Protein AF-A0AAD6M9W0-F1 (afdb_monomer_lite)

Secondary structure (DSSP, 8-state):
-PPP-HHHHHHHHHIIIIIS-PSSPPPHHHHHHHHHHHSTT-TTEE--SS-SS-EEEEETTEEEEEPSHHHHHTT-----HHHHHHHHT-SSHHHHHHSPPPP---SS------HHHHHHHHHHHHHHHHTS------HHHHHHHHGGG-GGGG-SS--HHHHHHHHHHHTT-----------HHHHHHHHHHHHHHHHHHHHHHHHHHHHHHHHHHHHHHHHHHHHHHHHHHHHHHHHHHHHHHHHHHHHHHHHHHHHHHHHHHHH--S---------TTHHHHHHHHHHHHS-GGGTTTSS--SS----PPPPPP--

Sequence (319 aa):
MKPGGIIAHHDEAWHVCYRKHMFPRLTHETFAEKLYQTFKDHKRFSKPKLARIDFTICHYAGDVTYQTEPFLDKNKDYVVAEHQALLSESKCSFVSGLFPPLPEESAKSSKFSSIGSRYKGVMEAIRISCAGYPTRKTFDDFARCFAILAPDVLHGSCDEVSACKRLLEKANLEGYQEVPVIDNELVNKLTAENEMLKAMVSSMEKKIVETEKKYEETNKLSEVRLKQALDAESKIIELKTTMQRLEEKLSDLEAEDQVLQHQALFSSSSRKMSEHLEITSLESVDALIRCVEQNPGFSQRKTSWSLYHLQMPFPLEIV

Organism: NCBI:txid444605

Structure (mmCIF, N/CA/C/O backbone):
data_AF-A0AAD6M9W0-F1
#
_entry.id   AF-A0AAD6M9W0-F1
#
loop_
_atom_site.group_PDB
_atom_site.id
_atom_site.type_symbol
_atom_site.label_atom_id
_atom_site.label_alt_id
_atom_site.label_comp_id
_atom_site.label_asym_id
_atom_site.label_entity_id
_atom_site.label_seq_id
_atom_site.pdbx_PDB_ins_code
_atom_site.Cartn_x
_atom_site.Cartn_y
_atom_site.Cartn_z
_atom_site.occupancy
_atom_site.B_iso_or_equiv
_atom_site.auth_seq_id
_atom_site.auth_comp_id
_atom_site.auth_asym_id
_atom_site.auth_atom_id
_atom_site.pdbx_PDB_model_num
ATOM 1 N N . MET A 1 1 ? 28.530 18.994 -6.007 1.00 40.97 1 MET A N 1
ATOM 2 C CA . MET A 1 1 ? 27.727 19.231 -7.229 1.00 40.97 1 MET A CA 1
ATOM 3 C C . MET A 1 1 ? 28.235 18.296 -8.316 1.00 40.97 1 MET A C 1
ATOM 5 O O . MET A 1 1 ? 29.445 18.191 -8.458 1.00 40.97 1 MET A O 1
ATOM 9 N N . LYS A 1 2 ? 27.362 17.560 -9.017 1.00 48.09 2 LYS A N 1
ATOM 10 C CA . LYS A 1 2 ? 27.806 16.719 -10.144 1.00 48.09 2 LYS A CA 1
ATOM 11 C C . LYS A 1 2 ? 28.240 17.637 -11.299 1.00 48.09 2 LYS A C 1
ATOM 13 O O . LYS A 1 2 ? 27.510 18.595 -11.558 1.00 48.09 2 LYS A O 1
ATOM 18 N N . PRO A 1 3 ? 29.378 17.386 -11.967 1.00 64.75 3 PRO A N 1
ATOM 19 C CA . PRO A 1 3 ? 29.755 18.153 -13.151 1.00 64.75 3 PRO A CA 1
ATOM 20 C C . PRO A 1 3 ? 28.669 18.007 -14.228 1.00 64.75 3 PRO A C 1
ATOM 22 O O . PRO A 1 3 ? 28.058 16.943 -14.364 1.00 64.75 3 PRO A O 1
ATOM 25 N N . GLY A 1 4 ? 28.380 19.099 -14.939 1.00 72.62 4 GLY A N 1
ATOM 26 C CA . GLY A 1 4 ? 27.378 19.118 -16.004 1.00 72.62 4 GLY A CA 1
ATOM 27 C C . GLY A 1 4 ? 27.716 18.111 -17.106 1.00 72.62 4 GLY A C 1
ATOM 28 O O . GLY A 1 4 ? 28.875 17.923 -17.454 1.00 72.62 4 GLY A O 1
ATOM 29 N N . GLY A 1 5 ? 26.705 17.423 -17.641 1.00 83.81 5 GLY A N 1
ATOM 30 C CA . GLY A 1 5 ? 26.876 16.539 -18.799 1.00 83.81 5 GLY A CA 1
ATOM 31 C C . GLY A 1 5 ? 26.859 17.310 -20.124 1.00 83.81 5 GLY A C 1
ATOM 32 O O . GLY A 1 5 ? 26.565 18.502 -20.148 1.00 83.81 5 GLY A O 1
ATOM 33 N N . ILE A 1 6 ? 27.086 16.612 -21.240 1.00 84.31 6 ILE A N 1
ATOM 34 C CA . ILE A 1 6 ? 27.083 17.196 -22.599 1.00 84.31 6 ILE A CA 1
ATOM 35 C C . ILE A 1 6 ? 25.795 17.996 -22.875 1.00 84.31 6 ILE A C 1
ATOM 37 O O . ILE A 1 6 ? 25.868 19.116 -23.366 1.00 84.31 6 ILE A O 1
ATOM 41 N N . ILE A 1 7 ? 24.627 17.477 -22.471 1.00 81.00 7 ILE A N 1
ATOM 42 C CA . ILE A 1 7 ? 23.333 18.173 -22.621 1.00 81.00 7 ILE A CA 1
ATOM 43 C C . ILE A 1 7 ? 23.266 19.466 -21.795 1.00 81.00 7 ILE A C 1
ATOM 45 O O . ILE A 1 7 ? 22.742 20.462 -22.269 1.00 81.00 7 ILE A O 1
ATOM 49 N N . ALA A 1 8 ? 23.845 19.495 -20.592 1.00 79.94 8 ALA A N 1
ATOM 50 C CA . ALA A 1 8 ? 23.846 20.706 -19.770 1.00 79.94 8 ALA A CA 1
ATOM 51 C C . ALA A 1 8 ? 24.728 21.803 -20.386 1.00 79.94 8 ALA A C 1
ATOM 53 O O . ALA A 1 8 ? 24.341 22.967 -20.408 1.00 79.94 8 ALA A O 1
ATOM 54 N N . HIS A 1 9 ? 25.888 21.427 -20.933 1.00 75.88 9 HIS A N 1
ATOM 55 C CA . HIS A 1 9 ? 26.745 22.361 -21.663 1.00 75.88 9 HIS A CA 1
ATOM 56 C C . HIS A 1 9 ? 26.110 22.840 -22.962 1.00 75.88 9 HIS A C 1
ATOM 58 O O . HIS A 1 9 ? 26.314 23.990 -23.342 1.00 75.88 9 HIS A O 1
ATOM 64 N N . HIS A 1 10 ? 25.338 21.979 -23.620 1.00 76.81 10 HIS A N 1
ATOM 65 C CA . HIS A 1 10 ? 24.562 22.329 -24.797 1.00 76.81 10 HIS A CA 1
ATOM 66 C C . HIS A 1 10 ? 23.443 23.332 -24.478 1.00 76.81 10 HIS A C 1
ATOM 68 O O . HIS A 1 10 ? 23.322 24.351 -25.150 1.00 76.81 10 HIS A O 1
ATOM 74 N N . ASP A 1 11 ? 22.674 23.098 -23.414 1.00 72.69 11 ASP A N 1
ATOM 75 C CA . ASP A 1 11 ? 21.600 23.999 -22.982 1.00 72.69 11 ASP A CA 1
ATOM 76 C C . ASP A 1 11 ? 22.153 25.357 -22.505 1.00 72.69 11 ASP A C 1
ATOM 78 O O . ASP A 1 11 ? 21.590 26.408 -22.813 1.00 72.69 11 ASP A O 1
ATOM 82 N N . GLU A 1 12 ? 23.291 25.357 -21.801 1.00 72.38 12 GLU A N 1
ATOM 83 C CA . GLU A 1 12 ? 24.007 26.574 -21.392 1.00 72.38 12 GLU A CA 1
ATOM 84 C C . GLU A 1 12 ? 24.494 27.377 -22.610 1.00 72.38 12 GLU A C 1
ATOM 86 O O . GLU A 1 12 ? 24.242 28.581 -22.708 1.00 72.38 12 GLU A O 1
ATOM 91 N N . ALA A 1 13 ? 25.152 26.699 -23.554 1.00 71.31 13 ALA A N 1
ATOM 92 C CA . ALA A 1 13 ? 25.605 27.255 -24.825 1.00 71.31 13 ALA A CA 1
ATOM 93 C C . ALA A 1 13 ? 24.458 27.899 -25.615 1.00 71.31 13 ALA A C 1
ATOM 95 O O . ALA A 1 13 ? 24.556 29.051 -26.051 1.00 71.31 13 ALA A O 1
ATOM 96 N N . TRP A 1 14 ? 23.350 27.168 -25.741 1.00 70.50 14 TRP A N 1
ATOM 97 C CA . TRP A 1 14 ? 22.140 27.611 -26.418 1.00 70.50 14 TRP A CA 1
ATOM 98 C C . TRP A 1 14 ? 21.545 28.862 -25.763 1.00 70.50 14 TRP A C 1
ATOM 100 O O . TRP A 1 14 ? 21.262 29.861 -26.429 1.00 70.50 14 TRP A O 1
ATOM 110 N N . HIS A 1 15 ? 21.407 28.846 -24.437 1.00 68.12 15 HIS A N 1
ATOM 111 C CA . HIS A 1 15 ? 20.822 29.943 -23.671 1.00 68.12 15 HIS A CA 1
ATOM 112 C C . HIS A 1 15 ? 21.634 31.245 -23.772 1.00 68.12 15 HIS A C 1
ATOM 114 O O . HIS A 1 15 ? 21.054 32.327 -23.916 1.00 68.12 15 HIS A O 1
ATOM 120 N N . VAL A 1 16 ? 22.967 31.156 -23.712 1.00 65.88 16 VAL A N 1
ATOM 121 C CA . VAL A 1 16 ? 23.858 32.323 -23.840 1.00 65.88 16 VAL A CA 1
ATOM 122 C C . VAL A 1 16 ? 23.757 32.943 -25.237 1.00 65.88 16 VAL A C 1
ATOM 124 O O . VAL A 1 16 ? 23.658 34.165 -25.350 1.00 65.88 16 VAL A O 1
ATOM 127 N N . CYS A 1 17 ? 23.713 32.117 -26.283 1.00 63.28 17 CYS A N 1
ATOM 128 C CA . CYS A 1 17 ? 23.821 32.594 -27.664 1.00 63.28 17 CYS A CA 1
ATOM 129 C C . CYS A 1 17 ? 22.491 33.033 -28.272 1.00 63.28 17 CYS A C 1
ATOM 131 O O . CYS A 1 17 ? 22.441 34.064 -28.937 1.00 63.28 17 CYS A O 1
ATOM 133 N N . TYR A 1 18 ? 21.417 32.278 -28.035 1.00 62.25 18 TYR A N 1
ATOM 134 C CA . TYR A 1 18 ? 20.136 32.494 -28.713 1.00 62.25 18 TYR A CA 1
ATOM 135 C C . TYR A 1 18 ? 19.123 33.257 -27.860 1.00 62.25 18 TYR A C 1
ATOM 137 O O . TYR A 1 18 ? 18.400 34.098 -28.382 1.00 62.25 18 TYR A O 1
ATOM 145 N N . ARG A 1 19 ? 19.073 33.022 -26.539 1.00 60.78 19 ARG A N 1
ATOM 146 C CA . ARG A 1 19 ? 18.106 33.713 -25.664 1.00 60.78 19 ARG A CA 1
ATOM 147 C C . ARG A 1 19 ? 18.628 35.060 -25.177 1.00 60.78 19 ARG A C 1
ATOM 149 O O . ARG A 1 19 ? 17.919 36.060 -25.250 1.00 60.78 19 ARG A O 1
ATOM 156 N N . LYS A 1 20 ? 19.863 35.098 -24.670 1.00 59.12 20 LYS A N 1
ATOM 157 C CA . LYS A 1 20 ? 20.450 36.327 -24.112 1.00 59.12 20 LYS A CA 1
ATOM 158 C C . LYS A 1 20 ? 21.042 37.278 -25.155 1.00 59.12 20 LYS A C 1
ATOM 160 O O . LYS A 1 20 ? 21.442 38.370 -24.768 1.00 59.12 20 LYS A O 1
ATOM 165 N N . HIS A 1 21 ? 21.093 36.888 -26.436 1.00 58.06 21 HIS A N 1
ATOM 166 C CA . HIS A 1 21 ? 21.700 37.675 -27.521 1.00 58.06 21 HIS A CA 1
ATOM 167 C C . HIS A 1 21 ? 23.110 38.206 -27.165 1.00 58.06 21 HIS A C 1
ATOM 169 O O . HIS A 1 21 ? 23.524 39.266 -27.635 1.00 58.06 21 HIS A O 1
ATOM 175 N N . MET A 1 22 ? 23.852 37.492 -26.307 1.00 53.47 22 MET A N 1
ATOM 176 C CA . MET A 1 22 ? 25.174 37.916 -25.846 1.00 53.47 22 MET A CA 1
ATOM 177 C C . MET A 1 22 ? 26.234 37.519 -26.877 1.00 53.47 22 MET A C 1
ATOM 179 O O . MET A 1 22 ? 26.337 36.354 -27.253 1.00 53.47 22 MET A O 1
ATOM 183 N N . PHE A 1 23 ? 27.037 38.490 -27.316 1.00 44.16 23 PHE A N 1
ATOM 184 C CA . PHE A 1 23 ? 28.263 38.250 -28.080 1.00 44.16 23 PHE A CA 1
ATOM 185 C C . PHE A 1 23 ? 29.416 37.891 -27.126 1.00 44.16 23 PHE A C 1
ATOM 187 O O . PHE A 1 23 ? 29.504 38.490 -26.052 1.00 44.16 23 PHE A O 1
ATOM 194 N N . PRO A 1 24 ? 30.324 36.970 -27.501 1.00 54.12 24 PRO A N 1
ATOM 195 C CA . PRO A 1 24 ? 30.490 36.354 -28.823 1.00 54.12 24 PRO A CA 1
ATOM 196 C C . PRO A 1 24 ? 29.552 35.160 -29.076 1.00 54.12 24 PRO A C 1
ATOM 198 O O . PRO A 1 24 ? 29.254 34.390 -28.168 1.00 54.12 24 PRO A O 1
ATOM 201 N N . ARG A 1 25 ? 29.097 34.996 -30.330 1.00 60.50 25 ARG A N 1
ATOM 202 C CA . ARG A 1 25 ? 28.281 33.844 -30.753 1.00 60.50 25 ARG A CA 1
ATOM 203 C C . ARG A 1 25 ? 29.090 32.558 -30.561 1.00 60.50 25 ARG A C 1
ATOM 205 O O . ARG A 1 25 ? 30.137 32.414 -31.186 1.00 60.50 25 ARG A O 1
ATOM 212 N N . LEU A 1 26 ? 28.613 31.630 -29.733 1.00 65.31 26 LEU A N 1
ATOM 213 C CA . LEU A 1 26 ? 29.175 30.282 -29.689 1.00 65.31 26 LEU A CA 1
ATOM 214 C C . LEU A 1 26 ? 28.851 29.588 -31.012 1.00 65.31 26 LEU A C 1
ATOM 216 O O . LEU A 1 26 ? 27.689 29.445 -31.393 1.00 65.31 26 LEU A O 1
ATOM 220 N N . THR A 1 27 ? 29.896 29.185 -31.713 1.00 75.94 27 THR A N 1
ATOM 221 C CA . THR A 1 27 ? 29.818 28.403 -32.943 1.00 75.94 27 THR A CA 1
ATOM 222 C C . THR A 1 27 ? 29.930 26.907 -32.634 1.00 75.94 27 THR A C 1
ATOM 224 O O . THR A 1 27 ? 30.326 26.515 -31.532 1.00 75.94 27 THR A O 1
ATOM 227 N N . HIS A 1 28 ? 29.600 26.049 -33.597 1.00 80.12 28 HIS A N 1
ATOM 228 C CA . HIS A 1 28 ? 29.724 24.600 -33.427 1.00 80.12 28 HIS A CA 1
ATOM 229 C C . HIS A 1 28 ? 31.178 24.177 -33.148 1.00 80.12 28 HIS A C 1
ATOM 231 O O . HIS A 1 28 ? 31.404 23.248 -32.373 1.00 80.12 28 HIS A O 1
ATOM 237 N N . GLU A 1 29 ? 32.163 24.907 -33.675 1.00 82.62 29 GLU A N 1
ATOM 238 C CA . GLU A 1 29 ? 33.589 24.700 -33.404 1.00 82.62 29 GLU A CA 1
ATOM 239 C C . GLU A 1 29 ? 33.940 24.994 -31.944 1.00 82.62 29 GLU A C 1
ATOM 241 O O . GLU A 1 29 ? 34.490 24.140 -31.250 1.00 82.62 29 GLU A O 1
ATOM 246 N N . THR A 1 30 ? 33.563 26.174 -31.444 1.00 83.69 30 THR A N 1
ATOM 247 C CA . THR A 1 30 ? 33.843 26.562 -30.048 1.00 83.69 30 THR A CA 1
ATOM 248 C C . THR A 1 30 ? 33.108 25.674 -29.039 1.00 83.69 30 THR A C 1
ATOM 250 O O . THR A 1 30 ? 33.628 25.388 -27.957 1.00 83.69 30 THR A O 1
ATOM 253 N N . PHE A 1 31 ? 31.920 25.172 -29.393 1.00 84.56 31 PHE A N 1
ATOM 254 C CA . PHE A 1 31 ? 31.207 24.182 -28.589 1.00 84.56 31 PHE A CA 1
ATOM 255 C C . PHE A 1 31 ? 31.941 22.832 -28.555 1.00 84.56 31 PHE A C 1
ATOM 257 O O . PHE A 1 31 ? 32.151 22.283 -27.472 1.00 84.56 31 PHE A O 1
ATOM 264 N N . ALA A 1 32 ? 32.387 22.323 -29.707 1.00 87.94 32 ALA A N 1
ATOM 265 C CA . ALA A 1 32 ? 33.161 21.085 -29.788 1.00 87.94 32 ALA A CA 1
ATOM 266 C C . ALA A 1 32 ? 34.466 21.172 -28.981 1.00 87.94 32 ALA A C 1
ATOM 268 O O . ALA A 1 32 ? 34.786 20.268 -28.208 1.00 87.94 32 ALA A O 1
ATOM 269 N N . GLU A 1 33 ? 35.180 22.295 -29.079 1.00 87.31 33 GLU A N 1
ATOM 270 C CA . GLU A 1 33 ? 36.385 22.560 -28.289 1.00 87.31 33 GLU A CA 1
ATOM 271 C C . GLU A 1 33 ? 36.107 22.547 -26.783 1.00 87.31 33 GLU A C 1
ATOM 273 O O . GLU A 1 33 ? 36.848 21.907 -26.029 1.00 87.31 33 GLU A O 1
ATOM 278 N N . LYS A 1 34 ? 35.007 23.171 -26.339 1.00 86.50 34 LYS A N 1
ATOM 279 C CA . LYS A 1 34 ? 34.579 23.134 -24.933 1.00 86.50 34 LYS A CA 1
ATOM 280 C C . LYS A 1 34 ? 34.297 21.702 -24.475 1.00 86.50 34 LYS A C 1
ATOM 282 O O . LYS A 1 34 ? 34.701 21.334 -23.370 1.00 86.50 34 LYS A O 1
ATOM 287 N N . LEU A 1 35 ? 33.661 20.871 -25.306 1.00 88.75 35 LEU A N 1
ATOM 288 C CA . LEU A 1 35 ? 33.443 19.455 -24.989 1.00 88.75 35 LEU A CA 1
ATOM 289 C C . LEU A 1 35 ? 34.764 18.686 -24.878 1.00 88.75 35 LEU A C 1
ATOM 291 O O . LEU A 1 35 ? 34.949 17.944 -23.914 1.00 88.75 35 LEU A O 1
ATOM 295 N N . TYR A 1 36 ? 35.703 18.899 -25.805 1.00 90.81 36 TYR A N 1
ATOM 296 C CA . TYR A 1 36 ? 37.018 18.254 -25.760 1.00 90.81 36 TYR A CA 1
ATOM 297 C C . TYR A 1 36 ? 37.815 18.626 -24.511 1.00 90.81 36 TYR A C 1
ATOM 299 O O . TYR A 1 36 ? 38.491 17.767 -23.954 1.00 90.81 36 TYR A O 1
ATOM 307 N N . GLN A 1 37 ? 37.733 19.879 -24.059 1.00 88.75 37 GLN A N 1
ATOM 308 C CA . GLN A 1 37 ? 38.387 20.319 -22.825 1.00 88.75 37 GLN A CA 1
ATOM 309 C C . GLN A 1 37 ? 37.705 19.737 -21.583 1.00 88.75 37 GLN A C 1
ATOM 311 O O . GLN A 1 37 ? 38.380 19.267 -20.671 1.00 88.75 37 GLN A O 1
ATOM 316 N N . THR A 1 38 ? 36.372 19.733 -21.562 1.00 87.94 38 THR A N 1
ATOM 317 C CA . THR A 1 38 ? 35.588 19.327 -20.386 1.00 87.94 38 THR A CA 1
ATOM 318 C C . THR A 1 38 ? 35.613 17.815 -20.161 1.00 87.94 38 THR A C 1
ATOM 320 O O . THR A 1 38 ? 35.673 17.358 -19.022 1.00 87.94 38 THR A O 1
ATOM 323 N N . PHE A 1 39 ? 35.574 17.026 -21.238 1.00 90.06 39 PHE A N 1
ATOM 324 C CA . PHE A 1 39 ? 35.441 15.567 -21.180 1.00 90.06 39 PHE A CA 1
ATOM 325 C C . PHE A 1 39 ? 36.701 14.818 -21.627 1.00 90.06 39 PHE A C 1
ATOM 327 O O . PHE A 1 39 ? 36.625 13.621 -21.900 1.00 90.06 39 PHE A O 1
ATOM 334 N N . LYS A 1 40 ? 37.860 15.490 -21.667 1.00 88.31 40 LYS A N 1
ATOM 335 C CA . LYS A 1 40 ? 39.142 14.920 -22.119 1.00 88.31 40 LYS A CA 1
ATOM 336 C C . LYS A 1 40 ? 39.480 13.578 -21.462 1.00 88.31 40 LYS A C 1
ATOM 338 O O . LYS A 1 40 ? 39.913 12.657 -22.147 1.00 88.31 40 LYS A O 1
ATOM 343 N N . ASP A 1 41 ? 39.252 13.478 -20.154 1.00 88.69 41 ASP A N 1
ATOM 344 C CA . ASP A 1 41 ? 39.610 12.305 -19.349 1.00 88.69 41 ASP A CA 1
ATOM 345 C C . ASP A 1 41 ? 38.413 11.362 -19.110 1.00 88.69 41 ASP A C 1
ATOM 347 O O . ASP A 1 41 ? 38.497 10.388 -18.355 1.00 88.69 41 ASP A O 1
ATOM 351 N N . HIS A 1 42 ? 37.259 11.637 -19.729 1.00 90.88 42 HIS A N 1
ATOM 352 C CA . HIS A 1 42 ? 36.053 10.849 -19.512 1.00 90.88 42 HIS A CA 1
ATOM 353 C C . HIS A 1 42 ? 36.077 9.570 -20.355 1.00 90.88 42 HIS A C 1
ATOM 355 O O . HIS A 1 42 ? 36.027 9.613 -21.579 1.00 90.88 42 HIS A O 1
ATOM 361 N N . LYS A 1 43 ? 36.028 8.407 -19.691 1.00 90.94 43 LYS A N 1
ATOM 362 C CA . LYS A 1 43 ? 36.130 7.065 -20.310 1.00 90.94 43 LYS A CA 1
ATOM 363 C C . LYS A 1 43 ? 35.161 6.781 -21.467 1.00 90.94 43 LYS A C 1
ATOM 365 O O . LYS A 1 43 ? 35.372 5.826 -22.201 1.00 90.94 43 LYS A O 1
ATOM 370 N N . ARG A 1 44 ? 34.066 7.540 -21.582 1.00 91.75 44 ARG A N 1
ATOM 371 C CA . ARG A 1 44 ? 33.035 7.368 -22.623 1.00 91.75 44 ARG A CA 1
ATOM 372 C C . ARG A 1 44 ? 32.987 8.504 -23.643 1.00 91.75 44 ARG A C 1
ATOM 374 O O . ARG A 1 44 ? 31.984 8.628 -24.333 1.00 91.75 44 ARG A O 1
ATOM 381 N N . PHE A 1 45 ? 33.991 9.371 -23.676 1.00 93.81 45 PHE A N 1
ATOM 382 C CA . PHE A 1 45 ? 34.049 10.495 -24.600 1.00 93.81 45 PHE A CA 1
ATOM 383 C C . PHE A 1 45 ? 35.378 10.470 -25.351 1.00 93.81 45 PHE A C 1
ATOM 385 O O . PHE A 1 45 ? 36.429 10.267 -24.747 1.00 93.81 45 PHE A O 1
ATOM 392 N N . SER A 1 46 ? 35.341 10.680 -26.663 1.00 91.88 46 SER A N 1
ATOM 393 C CA . SER A 1 46 ? 36.553 10.769 -27.472 1.00 91.88 46 SER A CA 1
ATOM 394 C C . SER A 1 46 ? 36.415 11.774 -28.614 1.00 91.88 46 SER A C 1
ATOM 396 O O . SER A 1 46 ? 35.321 12.071 -29.103 1.00 91.88 46 SER A O 1
ATOM 398 N N . LYS A 1 47 ? 37.561 12.328 -29.024 1.00 91.19 47 LYS A N 1
ATOM 399 C CA . LYS A 1 47 ? 37.669 13.195 -30.196 1.00 91.19 47 LYS A CA 1
ATOM 400 C C . LYS A 1 47 ? 37.884 12.330 -31.450 1.00 91.19 47 LYS A C 1
ATOM 402 O O . LYS A 1 47 ? 38.878 11.597 -31.492 1.00 91.19 47 LYS A O 1
ATOM 407 N N . PRO A 1 48 ? 37.015 12.418 -32.473 1.00 89.06 48 PRO A N 1
ATOM 408 C CA . PRO A 1 48 ? 37.203 11.725 -33.741 1.00 89.06 48 PRO A CA 1
ATOM 409 C C . PRO A 1 48 ? 38.522 12.127 -34.407 1.00 89.06 48 PRO A C 1
ATOM 411 O O . PRO A 1 48 ? 38.942 13.281 -34.352 1.00 89.06 48 PRO A O 1
ATOM 414 N N . LYS A 1 49 ? 39.176 11.177 -35.085 1.00 83.12 49 LYS A N 1
ATOM 415 C CA . LYS A 1 49 ? 40.470 11.429 -35.748 1.00 83.12 49 LYS A CA 1
ATOM 416 C C . LYS A 1 49 ? 40.350 12.285 -37.013 1.00 83.12 49 LYS A C 1
ATOM 418 O O . LYS A 1 49 ? 41.276 13.021 -37.333 1.00 83.12 49 LYS A O 1
ATOM 423 N N . LEU A 1 50 ? 39.238 12.157 -37.740 1.00 81.12 50 LEU A N 1
ATOM 424 C CA . LEU A 1 50 ? 39.043 12.772 -39.060 1.00 81.12 50 LEU A CA 1
ATOM 425 C C . LEU A 1 50 ? 38.133 14.006 -39.019 1.00 81.12 50 LEU A C 1
ATOM 427 O O . LEU A 1 50 ? 38.351 14.954 -39.769 1.00 81.12 50 LEU A O 1
ATOM 431 N N . ALA A 1 51 ? 37.137 14.015 -38.134 1.00 83.75 51 ALA A N 1
ATOM 432 C CA . ALA A 1 51 ? 36.205 15.126 -38.001 1.00 83.75 51 ALA A CA 1
ATOM 433 C C . ALA A 1 51 ? 36.726 16.143 -36.977 1.00 83.75 51 ALA A C 1
ATOM 435 O O . ALA A 1 51 ? 37.017 15.800 -35.832 1.00 83.75 51 ALA A O 1
ATOM 436 N N . ARG A 1 52 ? 36.854 17.406 -37.400 1.00 80.00 52 ARG A N 1
ATOM 437 C CA . ARG A 1 52 ? 37.435 18.479 -36.572 1.00 80.00 52 ARG A CA 1
ATOM 438 C C . ARG A 1 52 ? 36.482 19.010 -35.504 1.00 80.00 52 ARG A C 1
ATOM 440 O O . ARG A 1 52 ? 36.961 19.510 -34.490 1.00 80.00 52 ARG A O 1
ATOM 447 N N . ILE A 1 53 ? 35.180 18.913 -35.765 1.00 85.94 53 ILE A N 1
ATOM 448 C CA . ILE A 1 53 ? 34.120 19.554 -34.981 1.00 85.94 53 ILE A CA 1
ATOM 449 C C . ILE A 1 53 ? 33.175 18.552 -34.314 1.00 85.94 53 ILE A C 1
ATOM 451 O O . ILE A 1 53 ? 32.346 18.960 -33.518 1.00 85.94 53 ILE A O 1
ATOM 455 N N . ASP A 1 54 ? 33.287 17.254 -34.596 1.00 91.31 54 ASP A N 1
ATOM 456 C CA . ASP A 1 54 ? 32.356 16.229 -34.101 1.00 91.31 54 ASP A CA 1
ATOM 457 C C . ASP A 1 54 ? 32.859 15.577 -32.813 1.00 91.31 54 ASP A C 1
ATOM 459 O O . ASP A 1 54 ? 34.042 15.649 -32.485 1.00 91.31 54 ASP A O 1
ATOM 463 N N . PHE A 1 55 ? 31.994 14.888 -32.078 1.00 92.00 55 PHE A N 1
ATOM 464 C CA . PHE A 1 55 ? 32.404 14.159 -30.876 1.00 92.00 55 PHE A CA 1
ATOM 465 C C . PHE A 1 55 ? 31.870 12.732 -30.871 1.00 92.00 55 PHE A C 1
ATOM 467 O O . PHE A 1 55 ? 30.786 12.461 -31.380 1.00 92.00 55 PHE A O 1
ATOM 474 N N . THR A 1 56 ? 32.623 11.813 -30.272 1.00 92.75 56 THR A N 1
ATOM 475 C CA . THR A 1 56 ? 32.231 10.407 -30.161 1.00 92.75 56 THR A CA 1
ATOM 476 C C . THR A 1 56 ? 31.898 10.070 -28.715 1.00 92.75 56 THR A C 1
ATOM 478 O O . THR A 1 56 ? 32.643 10.414 -27.794 1.00 92.75 56 THR A O 1
ATOM 481 N N . ILE A 1 57 ? 30.778 9.377 -28.515 1.00 93.31 57 ILE A N 1
ATOM 482 C CA . ILE A 1 57 ? 30.396 8.811 -27.221 1.00 93.31 57 ILE A CA 1
ATOM 483 C C . ILE A 1 57 ? 30.463 7.285 -27.305 1.00 93.31 57 ILE A C 1
ATOM 485 O O . ILE A 1 57 ? 29.893 6.679 -28.212 1.00 93.31 57 ILE A O 1
ATOM 489 N N . CYS A 1 58 ? 31.116 6.665 -26.322 1.00 88.19 58 CYS A N 1
ATOM 490 C CA . CYS A 1 58 ? 31.147 5.211 -26.170 1.00 88.19 58 CYS A CA 1
ATOM 491 C C . CYS A 1 58 ? 29.860 4.737 -25.475 1.00 88.19 58 CYS A C 1
ATOM 493 O O . CYS A 1 58 ? 29.741 4.764 -24.236 1.00 88.19 58 CYS A O 1
ATOM 495 N N . HIS A 1 59 ? 28.872 4.332 -26.274 1.00 84.19 59 HIS A N 1
ATOM 496 C CA . HIS A 1 59 ? 27.618 3.761 -25.790 1.00 84.19 59 HIS A CA 1
ATOM 497 C C . HIS A 1 59 ? 27.763 2.265 -25.504 1.00 84.19 59 HIS A C 1
ATOM 499 O O . HIS A 1 59 ? 28.745 1.624 -25.861 1.00 84.19 59 HIS A O 1
ATOM 505 N N . TYR A 1 60 ? 26.756 1.689 -24.843 1.00 80.75 60 TYR A N 1
ATOM 506 C CA . TYR A 1 60 ? 26.695 0.245 -24.606 1.00 80.75 60 TYR A CA 1
ATOM 507 C C . TYR A 1 60 ? 26.761 -0.571 -25.911 1.00 80.75 60 TYR A C 1
ATOM 509 O O . TYR A 1 60 ? 27.404 -1.611 -25.946 1.00 80.75 60 TYR A O 1
ATOM 517 N N . ALA A 1 61 ? 26.141 -0.070 -26.984 1.00 74.62 61 ALA A N 1
ATOM 518 C CA . ALA A 1 61 ? 26.084 -0.728 -28.289 1.00 74.62 61 ALA A CA 1
ATOM 519 C C . ALA A 1 61 ? 27.239 -0.341 -29.237 1.00 74.62 61 ALA A C 1
ATOM 521 O O . ALA A 1 61 ? 27.165 -0.617 -30.431 1.00 74.62 61 ALA A O 1
ATOM 522 N N . GLY A 1 62 ? 28.284 0.313 -28.720 1.00 79.31 62 GLY A N 1
ATOM 523 C CA . GLY A 1 62 ? 29.437 0.765 -29.498 1.00 79.31 62 GLY A CA 1
ATOM 524 C C . GLY A 1 62 ? 29.576 2.284 -29.579 1.00 79.31 62 GLY A C 1
ATOM 525 O O . GLY A 1 62 ? 28.817 3.047 -28.976 1.00 79.31 62 GLY A O 1
ATOM 526 N N . ASP A 1 63 ? 30.596 2.711 -30.315 1.00 88.12 63 ASP A N 1
ATOM 527 C CA . ASP A 1 63 ? 30.967 4.114 -30.455 1.00 88.12 63 ASP A CA 1
ATOM 528 C C . ASP A 1 63 ? 30.079 4.816 -31.483 1.00 88.12 63 ASP A C 1
ATOM 530 O O . ASP A 1 63 ? 29.940 4.367 -32.621 1.00 88.12 63 ASP A O 1
ATOM 534 N N . VAL A 1 64 ? 29.496 5.946 -31.083 1.00 91.94 64 VAL A N 1
ATOM 535 C CA . VAL A 1 64 ? 28.643 6.767 -31.949 1.00 91.94 64 VAL A CA 1
ATOM 536 C C . VAL A 1 64 ? 29.246 8.157 -32.069 1.00 91.94 64 VAL A C 1
ATOM 538 O O . VAL A 1 64 ? 29.461 8.834 -31.062 1.00 91.94 64 VAL A O 1
ATOM 541 N N . THR A 1 65 ? 29.514 8.581 -33.303 1.00 91.50 65 THR A N 1
ATOM 542 C CA . THR A 1 65 ? 30.001 9.929 -33.618 1.00 91.50 65 THR A CA 1
ATOM 543 C C . THR A 1 65 ? 28.827 10.842 -33.942 1.00 91.50 65 THR A C 1
ATOM 545 O O . THR A 1 65 ? 28.018 10.544 -34.819 1.00 91.50 65 THR A O 1
ATOM 548 N N . TYR A 1 66 ? 28.749 11.958 -33.230 1.00 90.00 66 TYR A N 1
ATOM 549 C CA . TYR A 1 66 ? 27.708 12.964 -33.355 1.00 90.00 66 TYR A CA 1
ATOM 550 C C . TYR A 1 66 ? 28.227 14.171 -34.123 1.00 90.00 66 TYR A C 1
ATOM 552 O O . TYR A 1 66 ? 29.266 14.734 -33.776 1.00 90.00 66 TYR A O 1
ATOM 560 N N . GLN A 1 67 ? 27.457 14.583 -35.129 1.00 88.38 67 GLN A N 1
ATOM 561 C CA . GLN A 1 67 ? 27.704 15.817 -35.861 1.00 88.38 67 GLN A CA 1
ATOM 562 C C . GLN A 1 67 ? 27.307 17.017 -35.011 1.00 88.38 67 GLN A C 1
ATOM 564 O O . GLN A 1 67 ? 26.145 17.127 -34.615 1.00 88.38 67 GLN A O 1
ATOM 569 N N . THR A 1 68 ? 28.247 17.919 -34.748 1.00 84.50 68 THR A N 1
ATOM 570 C CA . THR A 1 68 ? 28.012 19.044 -33.826 1.00 84.50 68 THR A CA 1
ATOM 571 C C . THR A 1 68 ? 27.204 20.181 -34.453 1.00 84.50 68 THR A C 1
ATOM 573 O O . THR A 1 68 ? 26.450 20.864 -33.764 1.00 84.50 68 THR A O 1
ATOM 576 N N . GLU A 1 69 ? 27.307 20.365 -35.766 1.00 78.75 69 GLU A N 1
ATOM 577 C CA . GLU A 1 69 ? 26.612 21.423 -36.507 1.00 78.75 69 GLU A CA 1
ATOM 578 C C . GLU A 1 69 ? 25.070 21.342 -36.391 1.00 78.75 69 GLU A C 1
ATOM 580 O O . GLU A 1 69 ? 24.468 22.281 -35.864 1.00 78.75 69 GLU A O 1
ATOM 585 N N . PRO A 1 70 ? 24.399 20.220 -36.730 1.00 74.75 70 PRO A N 1
ATOM 586 C CA . PRO A 1 70 ? 22.954 20.089 -36.527 1.00 74.75 70 PRO A CA 1
ATOM 587 C C . PRO A 1 70 ? 22.563 19.934 -35.050 1.00 74.75 70 PRO A C 1
ATOM 589 O O . PRO A 1 70 ? 21.377 19.966 -34.726 1.00 74.75 70 PRO A O 1
ATOM 592 N N . PHE A 1 71 ? 23.527 19.706 -34.155 1.00 72.94 71 PHE A N 1
ATOM 593 C CA . PHE A 1 71 ? 23.272 19.469 -32.736 1.00 72.94 71 PHE A CA 1
ATOM 594 C C . PHE A 1 71 ? 22.773 20.742 -32.049 1.00 72.94 71 PHE A C 1
ATOM 596 O O . PHE A 1 71 ? 21.741 20.699 -31.381 1.00 72.94 71 PHE A O 1
ATOM 603 N N . LEU A 1 72 ? 23.442 21.873 -32.311 1.00 67.00 72 LEU A N 1
ATOM 604 C CA . LEU A 1 72 ? 23.008 23.190 -31.843 1.00 67.00 72 LEU A CA 1
ATOM 605 C C . LEU A 1 72 ? 21.670 23.568 -32.481 1.00 67.00 72 LEU A C 1
ATOM 607 O O . LEU A 1 72 ? 20.730 23.927 -31.781 1.00 67.00 72 LEU A O 1
ATOM 611 N N . ASP A 1 73 ? 21.536 23.404 -33.794 1.00 66.75 73 ASP A N 1
ATOM 612 C CA . ASP A 1 73 ? 20.362 23.879 -34.527 1.00 66.75 73 ASP A CA 1
ATOM 613 C C . ASP A 1 73 ? 19.042 23.176 -34.181 1.00 66.75 73 ASP A C 1
ATOM 615 O O . ASP A 1 73 ? 17.976 23.778 -34.322 1.00 66.75 73 ASP A O 1
ATOM 619 N N . LYS A 1 74 ? 19.087 21.931 -33.699 1.00 67.31 74 LYS A N 1
ATOM 620 C CA . LYS A 1 74 ? 17.891 21.142 -33.359 1.00 67.31 74 LYS A CA 1
ATOM 621 C C . LYS A 1 74 ? 17.225 21.524 -32.034 1.00 67.31 74 LYS A C 1
ATOM 623 O O . LYS A 1 74 ? 16.154 21.009 -31.750 1.00 67.31 74 LYS A O 1
ATOM 628 N N . ASN A 1 75 ? 17.804 22.432 -31.246 1.00 61.03 75 ASN A N 1
ATOM 629 C CA . ASN A 1 75 ? 17.205 22.925 -29.996 1.00 61.03 75 ASN A CA 1
ATOM 630 C C . ASN A 1 75 ? 16.532 24.306 -30.138 1.00 61.03 75 ASN A C 1
ATOM 632 O O . ASN A 1 75 ? 16.302 24.999 -29.145 1.00 61.03 75 ASN A O 1
ATOM 636 N N . LYS A 1 76 ? 16.159 24.691 -31.368 1.00 61.53 76 LYS A N 1
ATOM 637 C CA . LYS A 1 76 ? 15.432 25.937 -31.682 1.00 61.53 76 LYS A CA 1
ATOM 638 C C . LYS A 1 76 ? 13.988 25.989 -31.176 1.00 61.53 76 LYS A C 1
ATOM 640 O O . LYS A 1 76 ? 13.354 27.031 -31.310 1.00 61.53 76 LYS A O 1
ATOM 645 N N . ASP A 1 77 ? 13.494 24.933 -30.540 1.00 64.62 77 ASP A N 1
ATOM 646 C CA . ASP A 1 77 ? 12.098 24.778 -30.114 1.00 64.62 77 ASP A CA 1
ATOM 647 C C . ASP A 1 77 ? 11.768 25.558 -28.825 1.00 64.62 77 ASP A C 1
ATOM 649 O O . ASP A 1 77 ? 11.209 25.018 -27.864 1.00 64.62 77 ASP A O 1
ATOM 653 N N . TYR A 1 78 ? 12.145 26.836 -28.753 1.00 62.03 78 TYR A N 1
ATOM 654 C CA . TYR A 1 78 ? 11.762 27.679 -27.628 1.00 62.03 78 TYR A CA 1
ATOM 655 C C . TYR A 1 78 ? 10.319 28.154 -27.799 1.00 62.03 78 TYR A C 1
ATOM 657 O O . TYR A 1 78 ? 9.922 28.694 -28.831 1.00 62.03 78 TYR A O 1
ATOM 665 N N . VAL A 1 79 ? 9.526 27.970 -26.749 1.00 62.06 79 VAL A N 1
ATOM 666 C CA . VAL A 1 79 ? 8.194 28.561 -26.670 1.00 62.06 79 VAL A CA 1
ATOM 667 C C . VAL A 1 79 ? 8.359 29.982 -26.147 1.00 62.06 79 VAL A C 1
ATOM 669 O O . VAL A 1 79 ? 8.823 30.201 -25.027 1.00 62.06 79 VAL A O 1
ATOM 672 N N . VAL A 1 80 ? 8.025 30.950 -26.994 1.00 71.25 80 VAL A N 1
ATOM 673 C CA . VAL A 1 80 ? 7.929 32.369 -26.639 1.00 71.25 80 VAL A CA 1
ATOM 674 C C . VAL A 1 80 ? 6.791 32.522 -25.628 1.00 71.25 80 VAL A C 1
ATOM 676 O O . VAL A 1 80 ? 5.675 32.068 -25.891 1.00 71.25 80 VAL A O 1
ATOM 679 N N . ALA A 1 81 ? 7.059 33.136 -24.474 1.00 72.19 81 ALA A N 1
ATOM 680 C CA . ALA A 1 81 ? 6.071 33.265 -23.400 1.00 72.19 81 ALA A CA 1
ATOM 681 C C . ALA A 1 81 ? 4.830 34.042 -23.871 1.00 72.19 81 ALA A C 1
ATOM 683 O O . ALA A 1 81 ? 3.703 33.684 -23.544 1.00 72.19 81 ALA A O 1
ATOM 684 N N . GLU A 1 82 ? 5.043 35.040 -24.723 1.00 77.62 82 GLU A N 1
ATOM 685 C CA . GLU A 1 82 ? 4.016 35.856 -25.358 1.00 77.62 82 GLU A CA 1
ATOM 686 C C . GLU A 1 82 ? 3.132 35.028 -26.304 1.00 77.62 82 GLU A C 1
ATOM 688 O O . GLU A 1 82 ? 1.915 35.201 -26.320 1.00 77.62 82 GLU A O 1
ATOM 693 N N . HIS A 1 83 ? 3.709 34.077 -27.052 1.00 82.19 83 HIS A N 1
ATOM 694 C CA . HIS A 1 83 ? 2.927 33.171 -27.903 1.00 82.19 83 HIS A CA 1
ATOM 695 C C . HIS A 1 83 ? 2.094 32.204 -27.059 1.00 82.19 83 HIS A C 1
ATOM 697 O O . HIS A 1 83 ? 0.953 31.914 -27.406 1.00 82.19 83 HIS A O 1
ATOM 703 N N . GLN A 1 84 ? 2.643 31.715 -25.944 1.00 78.25 84 GLN A N 1
ATOM 704 C CA . GLN A 1 84 ? 1.907 30.840 -25.035 1.00 78.25 84 GLN A CA 1
ATOM 705 C C . GLN A 1 84 ? 0.747 31.579 -24.359 1.00 78.25 84 GLN A C 1
ATOM 707 O O . GLN A 1 84 ? -0.354 31.038 -24.319 1.00 78.25 84 GLN A O 1
ATOM 712 N N . ALA A 1 85 ? 0.969 32.811 -23.889 1.00 80.50 85 ALA A N 1
ATOM 713 C CA . ALA A 1 85 ? -0.085 33.650 -23.322 1.00 80.50 85 ALA A CA 1
ATOM 714 C C . ALA A 1 85 ? -1.220 33.861 -24.336 1.00 80.50 85 ALA A C 1
ATOM 716 O O . ALA A 1 85 ? -2.376 33.556 -24.045 1.00 80.50 85 ALA A O 1
ATOM 717 N N . LEU A 1 86 ? -0.874 34.236 -25.572 1.00 84.94 86 LEU A N 1
ATOM 718 C CA . LEU A 1 86 ? -1.840 34.416 -26.657 1.00 84.94 86 LEU A CA 1
ATOM 719 C C . LEU A 1 86 ? -2.648 33.140 -26.960 1.00 84.94 86 LEU A C 1
ATOM 721 O O . LEU A 1 86 ? -3.861 33.203 -27.147 1.00 84.94 86 LEU A O 1
ATOM 725 N N . LEU A 1 87 ? -1.989 31.979 -27.025 1.00 83.75 87 LEU A N 1
ATOM 726 C CA . LEU A 1 87 ? -2.649 30.701 -27.317 1.00 83.75 87 LEU A CA 1
ATOM 727 C C . LEU A 1 87 ? -3.526 30.220 -26.154 1.00 83.75 87 LEU A C 1
ATOM 729 O O . LEU A 1 87 ? -4.580 29.629 -26.398 1.00 83.75 87 LEU A O 1
ATOM 733 N N . SER A 1 88 ? -3.130 30.515 -24.913 1.00 84.94 88 SER A N 1
ATOM 734 C CA . SER A 1 88 ? -3.910 30.201 -23.710 1.00 84.94 88 SER A CA 1
ATOM 735 C C . SER A 1 88 ? -5.204 31.019 -23.618 1.00 84.94 88 SER A C 1
ATOM 737 O O . SER A 1 88 ? -6.222 30.510 -23.158 1.00 84.94 88 SER A O 1
ATOM 739 N N . GLU A 1 89 ? -5.204 32.247 -24.148 1.00 88.94 89 GLU A N 1
ATOM 740 C CA . GLU A 1 89 ? -6.379 33.128 -24.227 1.00 88.94 89 GLU A CA 1
ATOM 741 C C . GLU A 1 89 ? -7.263 32.859 -25.460 1.00 88.94 89 GLU A C 1
ATOM 743 O O . GLU A 1 89 ? -8.238 33.573 -25.722 1.00 88.94 89 GLU A O 1
ATOM 748 N N . SER A 1 90 ? -6.952 31.822 -26.242 1.00 90.38 90 SER A N 1
ATOM 749 C CA . SER A 1 90 ? -7.745 31.466 -27.414 1.00 90.38 90 SER A CA 1
ATOM 750 C C . SER A 1 90 ? -9.193 31.148 -27.037 1.00 90.38 90 SER A C 1
ATOM 752 O O . SER A 1 90 ? -9.479 30.345 -26.147 1.00 90.38 90 SER A O 1
ATOM 754 N N . LYS A 1 91 ? -10.137 31.714 -27.798 1.00 90.12 91 LYS A N 1
ATOM 755 C CA . LYS A 1 91 ? -11.578 31.432 -27.662 1.00 90.12 91 LYS A CA 1
ATOM 756 C C . LYS A 1 91 ? -11.942 29.986 -28.032 1.00 90.12 91 LYS A C 1
ATOM 758 O O . LYS A 1 91 ? -13.053 29.548 -27.747 1.00 90.12 91 LYS A O 1
ATOM 763 N N . CYS A 1 92 ? -11.042 29.252 -28.692 1.00 87.50 92 CYS A N 1
ATOM 764 C CA . CYS A 1 92 ? -11.225 27.836 -28.993 1.00 87.50 92 CYS A CA 1
ATOM 765 C C . CYS A 1 92 ? -10.766 26.989 -27.801 1.00 87.50 92 CYS A C 1
ATOM 767 O O . CYS A 1 92 ? -9.571 26.923 -27.524 1.00 87.50 92 CYS A O 1
ATOM 769 N N . SER A 1 93 ? -11.704 26.297 -27.151 1.00 79.62 93 SER A N 1
ATOM 770 C CA . SER A 1 93 ? -11.449 25.462 -25.966 1.00 79.62 93 SER A CA 1
ATOM 771 C C . SER A 1 93 ? -10.417 24.357 -26.194 1.00 79.62 93 SER A C 1
ATOM 773 O O . SER A 1 93 ? -9.652 24.032 -25.291 1.00 79.62 93 SER A O 1
ATOM 775 N N . PHE A 1 94 ? -10.359 23.794 -27.404 1.00 84.06 94 PHE A N 1
ATOM 776 C CA . PHE A 1 94 ? -9.327 22.825 -27.766 1.00 84.06 94 PHE A CA 1
ATOM 777 C C . PHE A 1 94 ? -7.936 23.469 -27.770 1.00 84.06 94 PHE A C 1
ATOM 779 O O . PHE A 1 94 ? -7.003 22.916 -27.203 1.00 84.06 94 PHE A O 1
ATOM 786 N N . VAL A 1 95 ? -7.796 24.658 -28.364 1.00 75.25 95 VAL A N 1
ATOM 787 C CA . VAL A 1 95 ? -6.503 25.350 -28.469 1.00 75.25 95 VAL A CA 1
ATOM 788 C C . VAL A 1 95 ? -6.044 25.874 -27.110 1.00 75.25 95 VAL A C 1
ATOM 790 O O . VAL A 1 95 ? -4.908 25.612 -26.734 1.00 75.25 95 VAL A O 1
ATOM 793 N N . SER A 1 96 ? -6.905 26.536 -26.334 1.00 83.00 96 SER A N 1
ATOM 794 C CA . SER A 1 96 ? -6.537 26.992 -24.985 1.00 83.00 96 SER A CA 1
ATOM 795 C C . SER A 1 96 ? -6.252 25.826 -24.030 1.00 83.00 96 SER A C 1
ATOM 797 O O . SER A 1 96 ? -5.343 25.914 -23.208 1.00 83.00 96 SER A O 1
ATOM 799 N N . GLY A 1 97 ? -6.934 24.686 -24.199 1.00 79.19 97 GLY A N 1
ATOM 800 C CA . GLY A 1 97 ? -6.661 23.456 -23.450 1.00 79.19 97 GLY A CA 1
ATOM 801 C C . GLY A 1 97 ? -5.298 22.813 -23.744 1.00 79.19 97 GLY A C 1
ATOM 802 O O . GLY A 1 97 ? -4.744 22.143 -22.874 1.00 79.19 97 GLY A O 1
ATOM 803 N N . LEU A 1 98 ? -4.723 23.034 -24.933 1.00 82.38 98 LEU A N 1
ATOM 804 C CA . LEU A 1 98 ? -3.381 22.547 -25.283 1.00 82.38 98 LEU A CA 1
ATOM 805 C C . LEU A 1 98 ? -2.252 23.391 -24.666 1.00 82.38 98 LEU A C 1
ATOM 807 O O . LEU A 1 98 ? -1.129 22.900 -24.541 1.00 82.38 98 LEU A O 1
ATOM 811 N N . PHE A 1 99 ? -2.535 24.640 -24.280 1.00 78.56 99 PHE A N 1
ATOM 812 C CA . PHE A 1 99 ? -1.545 25.605 -23.793 1.00 78.56 99 PHE A CA 1
ATOM 813 C C . PHE A 1 99 ? -1.986 26.228 -22.458 1.00 78.56 99 PHE A C 1
ATOM 815 O O . PHE A 1 99 ? -2.367 27.397 -22.423 1.00 78.56 99 PHE A O 1
ATOM 822 N N . PRO A 1 100 ? -1.937 25.479 -21.340 1.00 75.50 100 PRO A N 1
ATOM 823 C CA . PRO A 1 100 ? -2.336 26.004 -20.039 1.00 75.50 100 PRO A CA 1
ATOM 824 C C . PRO A 1 100 ? -1.415 27.154 -19.577 1.00 75.50 100 PRO A C 1
ATOM 826 O O . PRO A 1 100 ? -0.218 27.161 -19.906 1.00 75.50 100 PRO A O 1
ATOM 829 N N . PRO A 1 101 ? -1.943 28.122 -18.802 1.00 67.31 101 PRO A N 1
ATOM 830 C CA . PRO A 1 101 ? -1.148 29.218 -18.261 1.00 67.31 101 PRO A CA 1
ATOM 831 C C . PRO A 1 101 ? -0.063 28.681 -17.318 1.00 67.31 101 PRO A C 1
ATOM 833 O O . PRO A 1 101 ? -0.301 27.771 -16.520 1.00 67.31 101 PRO A O 1
ATOM 836 N N . LEU A 1 102 ? 1.153 29.223 -17.432 1.00 62.66 102 LEU A N 1
ATOM 837 C CA . LEU A 1 102 ? 2.260 28.848 -16.550 1.00 62.66 102 LEU A CA 1
ATOM 838 C C . LEU A 1 102 ? 1.986 29.355 -15.124 1.00 62.66 102 LEU A C 1
ATOM 840 O O . LEU A 1 102 ? 1.435 30.446 -14.975 1.00 62.66 102 LEU A O 1
ATOM 844 N N . PRO A 1 103 ? 2.401 28.620 -14.077 1.00 60.22 103 PRO A N 1
ATOM 845 C CA . PRO A 1 103 ? 2.367 29.133 -12.712 1.00 60.22 103 PRO A CA 1
ATOM 846 C C . PRO A 1 103 ? 3.171 30.436 -12.629 1.00 60.22 103 PRO A C 1
ATOM 848 O O . PRO A 1 103 ? 4.314 30.473 -13.095 1.00 60.22 103 PRO A O 1
ATOM 851 N N . GLU A 1 104 ? 2.602 31.491 -12.040 1.00 52.25 104 GLU A N 1
ATOM 852 C CA . GLU A 1 104 ? 3.337 32.724 -11.741 1.00 52.25 104 GLU A CA 1
ATOM 853 C C . GLU A 1 104 ? 4.396 32.457 -10.659 1.00 52.25 104 GLU A C 1
ATOM 855 O O . GLU A 1 104 ? 4.198 32.720 -9.476 1.00 52.25 104 GLU A O 1
ATOM 860 N N . GLU A 1 105 ? 5.551 31.916 -11.049 1.00 44.81 105 GLU A N 1
ATOM 861 C CA . GLU A 1 105 ? 6.753 32.006 -10.228 1.00 44.81 105 GLU A CA 1
ATOM 862 C C . GLU A 1 105 ? 7.495 33.295 -10.576 1.00 44.81 105 GLU A C 1
ATOM 864 O O . GLU A 1 105 ? 7.894 33.535 -11.719 1.00 44.81 105 GLU A O 1
ATOM 869 N N . SER A 1 106 ? 7.673 34.118 -9.541 1.00 35.97 106 SER A N 1
ATOM 870 C CA . SER A 1 106 ? 8.481 35.332 -9.482 1.00 35.97 106 SER A CA 1
ATOM 871 C C . SER A 1 106 ? 9.590 35.389 -10.536 1.00 35.97 106 SER A C 1
ATOM 873 O O . SER A 1 106 ? 10.472 34.529 -10.589 1.00 35.97 106 SER A O 1
ATOM 875 N N . ALA A 1 107 ? 9.566 36.456 -11.332 1.00 44.50 107 ALA A N 1
ATOM 876 C CA . ALA A 1 107 ? 10.565 36.810 -12.324 1.00 44.50 107 ALA A CA 1
ATOM 877 C C . ALA A 1 107 ? 12.006 36.693 -11.784 1.00 44.50 107 ALA A C 1
ATOM 879 O O . ALA A 1 107 ? 12.524 37.626 -11.175 1.00 44.50 107 ALA A O 1
ATOM 880 N N . LYS A 1 108 ? 12.640 35.534 -12.011 1.00 45.62 108 LYS A N 1
ATOM 881 C CA . LYS A 1 108 ? 14.083 35.276 -12.193 1.00 45.62 108 LYS A CA 1
ATOM 882 C C . LYS A 1 108 ? 14.280 33.756 -12.298 1.00 45.62 108 LYS A C 1
ATOM 884 O O . LYS A 1 108 ? 14.177 33.033 -11.318 1.00 45.62 108 LYS A O 1
ATOM 889 N N . SER A 1 109 ? 14.639 33.290 -13.496 1.00 43.62 109 SER A N 1
ATOM 890 C CA . SER A 1 109 ? 14.859 31.886 -13.905 1.00 43.62 109 SER A CA 1
ATOM 891 C C . SER A 1 109 ? 13.611 31.117 -14.374 1.00 43.62 109 SER A C 1
ATOM 893 O O . SER A 1 109 ? 13.139 30.175 -13.754 1.00 43.62 109 SER A O 1
ATOM 895 N N . SER A 1 110 ? 13.139 31.465 -15.577 1.00 44.44 110 SER A N 1
ATOM 896 C CA . SER A 1 110 ? 12.416 30.518 -16.436 1.00 44.44 110 SER A CA 1
ATOM 897 C C . SER A 1 110 ? 13.297 29.274 -16.613 1.00 44.44 110 SER A C 1
ATOM 899 O O . SER A 1 110 ? 14.271 29.287 -17.370 1.00 44.44 110 SER A O 1
ATOM 901 N N . LYS A 1 111 ? 13.006 28.219 -15.844 1.00 50.16 111 LYS A N 1
ATOM 902 C CA . LYS A 1 111 ? 13.617 26.899 -16.006 1.00 50.16 111 LYS A CA 1
ATOM 903 C C . LYS A 1 111 ? 13.104 26.325 -17.323 1.00 50.16 111 LYS A C 1
ATOM 905 O O . LYS A 1 111 ? 11.985 25.832 -17.413 1.00 50.16 111 LYS A O 1
ATOM 910 N N . PHE A 1 112 ? 13.918 26.449 -18.365 1.00 49.97 112 PHE A N 1
ATOM 911 C CA . PHE A 1 112 ? 13.687 25.807 -19.652 1.00 49.97 112 PHE A CA 1
ATOM 912 C C . PHE A 1 112 ? 13.702 24.284 -19.452 1.00 49.97 112 PHE A C 1
ATOM 914 O O . PHE A 1 112 ? 14.728 23.721 -19.078 1.00 49.97 112 PHE A O 1
ATOM 921 N N . SER A 1 113 ? 12.562 23.618 -19.656 1.00 50.91 113 SER A N 1
ATOM 922 C CA . SER A 1 113 ? 12.472 22.153 -19.640 1.00 50.91 113 SER A CA 1
ATOM 923 C C . SER A 1 113 ? 12.386 21.646 -21.076 1.00 50.91 113 SER A C 1
ATOM 925 O O . SER A 1 113 ? 11.323 21.685 -21.701 1.00 50.91 113 SER A O 1
ATOM 927 N N . SER A 1 114 ? 13.521 21.196 -21.615 1.00 56.31 114 SER A N 1
ATOM 928 C CA . SER A 1 114 ? 13.602 20.608 -22.955 1.00 56.31 114 SER A CA 1
ATOM 929 C C . SER A 1 114 ? 12.841 19.275 -23.035 1.00 56.31 114 SER A C 1
ATOM 931 O O . SER A 1 114 ? 12.693 18.564 -22.037 1.00 56.31 114 SER A O 1
ATOM 933 N N . ILE A 1 115 ? 12.390 18.883 -24.234 1.00 59.25 115 ILE A N 1
ATOM 934 C CA . ILE A 1 115 ? 11.791 17.552 -24.480 1.00 59.25 115 ILE A CA 1
ATOM 935 C C . ILE A 1 115 ? 12.750 16.439 -24.026 1.00 59.25 115 ILE A C 1
ATOM 937 O O . ILE A 1 115 ? 12.325 15.476 -23.388 1.00 59.25 115 ILE A O 1
ATOM 941 N N . GLY A 1 116 ? 14.055 16.613 -24.258 1.00 59.38 116 GLY A N 1
ATOM 942 C CA . GLY A 1 116 ? 15.093 15.700 -23.772 1.00 59.38 116 GLY A CA 1
ATOM 943 C C . GLY A 1 116 ? 15.139 15.579 -22.243 1.00 59.38 116 GLY A C 1
ATOM 944 O O . GLY A 1 116 ? 15.327 14.478 -21.724 1.00 59.38 116 GLY A O 1
ATOM 945 N N . SER A 1 117 ? 14.894 16.669 -21.507 1.00 58.41 117 SER A N 1
ATOM 946 C CA . SER A 1 117 ? 14.801 16.638 -20.039 1.00 58.41 117 SER A CA 1
ATOM 947 C C . SER A 1 117 ? 13.586 15.841 -19.557 1.00 58.41 117 SER A C 1
ATOM 949 O O . SER A 1 117 ? 13.694 15.085 -18.590 1.00 58.41 117 SER A O 1
ATOM 951 N N . ARG A 1 118 ? 12.454 15.932 -20.268 1.00 64.88 118 ARG A N 1
ATOM 952 C CA . ARG A 1 118 ? 11.252 15.133 -19.973 1.00 64.88 118 ARG A CA 1
ATOM 953 C C . ARG A 1 118 ? 11.457 13.650 -20.296 1.00 64.88 118 ARG A C 1
ATOM 955 O O . ARG A 1 118 ? 11.167 12.804 -19.454 1.00 64.88 118 ARG A O 1
ATOM 962 N N . TYR A 1 119 ? 12.043 13.331 -21.453 1.00 67.12 119 TYR A N 1
ATOM 963 C CA . TYR A 1 119 ? 12.367 11.951 -21.840 1.00 67.12 119 TYR A CA 1
ATOM 964 C C . TYR A 1 119 ? 13.346 11.291 -20.861 1.00 67.12 119 TYR A C 1
ATOM 966 O O . TYR A 1 119 ? 13.165 10.140 -20.471 1.00 67.12 119 TYR A O 1
ATOM 974 N N . LYS A 1 120 ? 14.350 12.036 -20.383 1.00 69.06 120 LYS A N 1
ATOM 975 C CA . LYS A 1 120 ? 15.280 11.553 -19.356 1.00 69.06 120 LYS A CA 1
ATOM 976 C C . LYS A 1 120 ? 14.565 11.175 -18.055 1.00 69.06 120 LYS A C 1
ATOM 978 O O . LYS A 1 120 ? 14.930 10.167 -17.459 1.00 69.06 120 LYS A O 1
ATOM 983 N N . GLY A 1 121 ? 13.560 11.948 -17.638 1.00 70.00 121 GLY A N 1
ATOM 984 C CA . GLY A 1 121 ? 12.731 11.627 -16.473 1.00 70.00 121 GLY A CA 1
ATOM 985 C C . GLY A 1 121 ? 11.932 10.336 -16.661 1.00 70.00 121 GLY A C 1
ATOM 986 O O . GLY A 1 121 ? 11.943 9.479 -15.783 1.00 70.00 121 GLY A O 1
ATOM 987 N N . VAL A 1 122 ? 11.321 10.149 -17.834 1.00 72.56 122 VAL A N 1
ATOM 988 C CA . VAL A 1 122 ? 10.590 8.914 -18.175 1.00 72.56 122 VAL A CA 1
ATOM 989 C C . VAL A 1 122 ? 11.525 7.701 -18.189 1.00 72.56 122 VAL A C 1
ATOM 991 O O . VAL A 1 122 ? 11.212 6.674 -17.596 1.00 72.56 122 VAL A O 1
ATOM 994 N N . MET A 1 123 ? 12.707 7.820 -18.796 1.00 74.50 123 MET A N 1
ATOM 995 C CA . MET A 1 123 ? 13.685 6.725 -18.844 1.00 74.50 123 MET A CA 1
ATOM 996 C C . MET A 1 123 ? 14.291 6.409 -17.470 1.00 74.50 123 MET A C 1
ATOM 998 O O . MET A 1 123 ? 14.619 5.257 -17.197 1.00 74.50 123 MET A O 1
ATOM 1002 N N . GLU A 1 124 ? 14.441 7.409 -16.596 1.00 71.56 124 GLU A N 1
ATOM 1003 C CA . GLU A 1 124 ? 14.808 7.193 -15.191 1.00 71.56 124 GLU A CA 1
ATOM 1004 C C . GLU A 1 124 ? 13.702 6.443 -14.447 1.00 71.56 124 GLU A C 1
ATOM 1006 O O . GLU A 1 124 ? 13.997 5.465 -13.769 1.00 71.56 124 GLU A O 1
ATOM 1011 N N . ALA A 1 125 ? 12.439 6.840 -14.623 1.00 68.88 125 ALA A N 1
ATOM 1012 C CA . ALA A 1 125 ? 11.307 6.152 -14.011 1.00 68.88 125 ALA A CA 1
ATOM 1013 C C . ALA A 1 125 ? 11.235 4.683 -14.459 1.00 68.88 125 ALA A C 1
ATOM 1015 O O . ALA A 1 125 ? 11.157 3.797 -13.614 1.00 68.88 125 ALA A O 1
ATOM 1016 N N . ILE A 1 126 ? 11.378 4.413 -15.762 1.00 75.75 126 ILE A N 1
ATOM 1017 C CA . ILE A 1 126 ? 11.425 3.047 -16.305 1.00 75.75 126 ILE A CA 1
ATOM 1018 C C . ILE A 1 126 ? 12.608 2.266 -15.723 1.00 75.75 126 ILE A C 1
ATOM 1020 O O . ILE A 1 126 ? 12.433 1.133 -15.284 1.00 75.75 126 ILE A O 1
ATOM 1024 N N . ARG A 1 127 ? 13.811 2.857 -15.668 1.00 80.69 127 ARG A N 1
ATOM 1025 C CA . ARG A 1 127 ? 14.988 2.209 -15.066 1.00 80.69 127 ARG A CA 1
ATOM 1026 C C . ARG A 1 127 ? 14.737 1.839 -13.604 1.00 80.69 127 ARG A C 1
ATOM 1028 O O . ARG A 1 127 ? 15.075 0.727 -13.214 1.00 80.69 127 ARG A O 1
ATOM 1035 N N . ILE A 1 128 ? 14.172 2.751 -12.813 1.00 77.00 128 ILE A N 1
ATOM 1036 C CA . ILE A 1 128 ? 13.857 2.507 -11.400 1.00 77.00 128 ILE A CA 1
ATOM 1037 C C . ILE A 1 128 ? 12.813 1.390 -11.279 1.00 77.00 128 ILE A C 1
ATOM 1039 O O . ILE A 1 128 ? 13.002 0.469 -10.489 1.00 77.00 128 ILE A O 1
ATOM 1043 N N . SER A 1 129 ? 11.759 1.413 -12.099 1.00 74.31 129 SER A N 1
ATOM 1044 C CA . SER A 1 129 ? 10.736 0.360 -12.127 1.00 74.31 129 SER A CA 1
ATOM 1045 C C . SER A 1 129 ? 11.297 -1.012 -12.528 1.00 74.31 129 SER A C 1
ATOM 1047 O O . SER A 1 129 ? 10.870 -2.027 -11.981 1.00 74.31 129 SER A O 1
ATOM 1049 N N . CYS A 1 130 ? 12.280 -1.054 -13.431 1.00 78.25 130 CYS A N 1
ATOM 1050 C CA . CYS A 1 130 ? 12.943 -2.286 -13.869 1.00 78.25 130 CYS A CA 1
ATOM 1051 C C . CYS A 1 130 ? 14.052 -2.777 -12.929 1.00 78.25 130 CYS A C 1
ATOM 1053 O O . CYS A 1 130 ? 14.486 -3.914 -13.074 1.00 78.25 130 CYS A O 1
ATOM 1055 N N . ALA A 1 131 ? 14.522 -1.959 -11.982 1.00 77.75 131 ALA A N 1
ATOM 1056 C CA . ALA A 1 131 ? 15.543 -2.364 -11.012 1.00 77.75 131 ALA A CA 1
ATOM 1057 C C . ALA A 1 131 ? 15.006 -3.327 -9.929 1.00 77.75 131 ALA A C 1
ATOM 1059 O O . ALA A 1 131 ? 15.795 -3.879 -9.167 1.00 77.75 131 ALA A O 1
ATOM 1060 N N . GLY A 1 132 ? 13.682 -3.509 -9.855 1.00 80.88 132 GLY A N 1
ATOM 1061 C CA . GLY A 1 132 ? 13.011 -4.495 -9.004 1.00 80.88 132 GLY A CA 1
ATOM 1062 C C . GLY A 1 132 ? 12.306 -5.576 -9.827 1.00 80.88 132 GLY A C 1
ATOM 1063 O O . GLY A 1 132 ? 12.891 -6.160 -10.731 1.00 80.88 132 GLY A O 1
ATOM 1064 N N . TYR A 1 133 ? 11.026 -5.817 -9.531 1.00 80.44 133 TYR A N 1
ATOM 1065 C CA . TYR A 1 133 ? 10.176 -6.774 -10.248 1.00 80.44 133 TYR A CA 1
ATOM 1066 C C . TYR A 1 133 ? 9.201 -6.018 -11.169 1.00 80.44 133 TYR A C 1
ATOM 1068 O O . TYR A 1 133 ? 8.119 -5.627 -10.717 1.00 80.44 133 TYR A O 1
ATOM 1076 N N . PRO A 1 134 ? 9.567 -5.762 -12.442 1.00 80.06 134 PRO A N 1
ATOM 1077 C CA . PRO A 1 134 ? 8.766 -4.935 -13.349 1.00 80.06 134 PRO A CA 1
ATOM 1078 C C . PRO A 1 134 ? 7.452 -5.598 -13.768 1.00 80.06 134 PRO A C 1
ATOM 1080 O O . PRO A 1 134 ? 6.501 -4.909 -14.124 1.00 80.06 134 PRO A O 1
ATOM 1083 N N . THR A 1 135 ? 7.390 -6.931 -13.728 1.00 83.75 135 THR A N 1
ATOM 1084 C CA . THR A 1 135 ? 6.189 -7.696 -14.070 1.00 83.75 135 THR A CA 1
ATOM 1085 C C . THR A 1 135 ? 5.529 -8.204 -12.799 1.00 83.75 135 THR A C 1
ATOM 1087 O O . THR A 1 135 ? 6.167 -8.874 -11.989 1.00 83.75 135 THR A O 1
ATOM 1090 N N . ARG A 1 136 ? 4.237 -7.911 -12.645 1.00 84.31 136 ARG A N 1
ATOM 1091 C CA . ARG A 1 136 ? 3.386 -8.436 -11.574 1.00 84.31 136 ARG A CA 1
ATOM 1092 C C . ARG A 1 136 ? 2.195 -9.141 -12.210 1.00 84.31 136 ARG A C 1
ATOM 1094 O O . ARG A 1 136 ? 1.563 -8.581 -13.102 1.00 84.31 136 ARG A O 1
ATOM 1101 N N . LYS A 1 137 ? 1.917 -10.367 -11.777 1.00 85.62 137 LYS A N 1
ATOM 1102 C CA . LYS A 1 137 ? 0.768 -11.173 -12.203 1.00 85.62 137 LYS A CA 1
ATOM 1103 C C . LYS A 1 137 ? 0.156 -11.823 -10.971 1.00 85.62 137 LYS A C 1
ATOM 1105 O O . LYS A 1 137 ? 0.886 -12.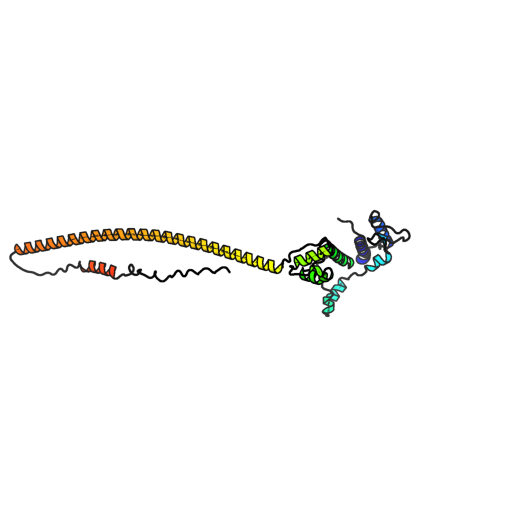152 -10.039 1.00 85.62 137 LYS A O 1
ATOM 1110 N N . THR A 1 138 ? -1.161 -11.981 -10.968 1.00 87.88 138 THR A N 1
ATOM 1111 C CA . THR A 1 138 ? -1.836 -12.846 -9.995 1.00 87.88 138 THR A CA 1
ATOM 1112 C C . THR A 1 138 ? -1.458 -14.302 -10.275 1.00 87.88 138 THR A C 1
ATOM 1114 O O . THR A 1 138 ? -0.995 -14.623 -11.375 1.00 87.88 138 THR A O 1
ATOM 1117 N N . PHE A 1 139 ? -1.630 -15.183 -9.288 1.00 88.50 139 PHE A N 1
ATOM 1118 C CA . PHE A 1 139 ? -1.344 -16.607 -9.473 1.00 88.50 139 PHE A CA 1
ATOM 1119 C C . PHE A 1 139 ? -2.228 -17.210 -10.571 1.00 88.50 139 PHE A C 1
ATOM 1121 O O . PHE A 1 139 ? -1.704 -17.845 -11.481 1.00 88.50 139 PHE A O 1
ATOM 1128 N N . ASP A 1 140 ? -3.527 -16.908 -10.573 1.00 86.19 140 ASP A N 1
ATOM 1129 C CA . ASP A 1 140 ? -4.446 -17.326 -11.636 1.00 86.19 140 ASP A CA 1
ATOM 1130 C C . ASP A 1 140 ? -4.018 -16.833 -13.036 1.00 86.19 140 ASP A C 1
ATOM 1132 O O . ASP A 1 140 ? -3.874 -17.632 -13.963 1.00 86.19 140 ASP A O 1
ATOM 1136 N N . ASP A 1 141 ? -3.707 -15.539 -13.210 1.00 88.44 141 ASP A N 1
ATOM 1137 C CA . ASP A 1 141 ? -3.261 -15.030 -14.517 1.00 88.44 141 ASP A CA 1
ATOM 1138 C C . ASP A 1 141 ? -1.921 -15.638 -14.950 1.00 88.44 141 ASP A C 1
ATOM 1140 O O . ASP A 1 141 ? -1.699 -15.876 -16.141 1.00 88.44 141 ASP A O 1
ATOM 1144 N N . PHE A 1 142 ? -1.008 -15.883 -14.007 1.00 89.94 142 PHE A N 1
ATOM 1145 C CA . PHE A 1 142 ? 0.260 -16.545 -14.292 1.00 89.94 142 PHE A CA 1
ATOM 1146 C C . PHE A 1 142 ? 0.027 -17.989 -14.748 1.00 89.94 142 PHE A C 1
ATOM 1148 O O . PHE A 1 142 ? 0.491 -18.369 -15.825 1.00 89.94 142 PHE A O 1
ATOM 1155 N N . ALA A 1 143 ? -0.738 -18.769 -13.984 1.00 88.38 143 ALA A N 1
ATOM 1156 C CA . ALA A 1 143 ? -1.071 -20.147 -14.322 1.00 88.38 143 ALA A CA 1
ATOM 1157 C C . ALA A 1 143 ? -1.768 -20.225 -15.685 1.00 88.38 143 ALA A C 1
ATOM 1159 O O . ALA A 1 143 ? -1.355 -21.010 -16.535 1.00 88.38 143 ALA A O 1
ATOM 1160 N N . ARG A 1 144 ? -2.742 -19.350 -15.956 1.00 85.88 144 ARG A N 1
ATOM 1161 C CA . ARG A 1 144 ? -3.462 -19.306 -17.236 1.00 85.88 144 ARG A CA 1
ATOM 1162 C C . ARG A 1 144 ? -2.549 -18.984 -18.419 1.00 85.88 144 ARG A C 1
ATOM 1164 O O . ARG A 1 144 ? -2.654 -19.621 -19.464 1.00 85.88 144 ARG A O 1
ATOM 1171 N N . CYS A 1 145 ? -1.651 -18.007 -18.275 1.00 88.12 145 CYS A N 1
ATOM 1172 C CA . CYS A 1 145 ? -0.727 -17.623 -19.344 1.00 88.12 145 CYS A CA 1
ATOM 1173 C C . CYS A 1 145 ? 0.339 -18.692 -19.623 1.00 88.12 145 CYS A C 1
ATOM 1175 O O . CYS A 1 145 ? 0.742 -18.860 -20.773 1.00 88.12 145 CYS A O 1
ATOM 1177 N N . PHE A 1 146 ? 0.814 -19.384 -18.585 1.00 88.62 146 PHE A N 1
ATOM 1178 C CA . PHE A 1 146 ? 1.979 -20.268 -18.676 1.00 88.62 146 PHE A CA 1
ATOM 1179 C C . PHE A 1 146 ? 1.650 -21.759 -18.575 1.00 88.62 146 PHE A C 1
ATOM 1181 O O . PHE A 1 146 ? 2.554 -22.579 -18.705 1.00 88.62 146 PHE A O 1
ATOM 1188 N N . ALA A 1 147 ? 0.372 -22.127 -18.449 1.00 86.81 147 ALA A N 1
ATOM 1189 C CA . ALA A 1 147 ? -0.109 -23.510 -18.431 1.00 86.81 147 ALA A CA 1
ATOM 1190 C C . ALA A 1 147 ? 0.450 -24.369 -19.574 1.00 86.81 147 ALA A C 1
ATOM 1192 O O . ALA A 1 147 ? 0.751 -25.545 -19.386 1.00 86.81 147 ALA A O 1
ATOM 1193 N N . ILE A 1 148 ? 0.632 -23.767 -20.753 1.00 86.56 148 ILE A N 1
ATOM 1194 C CA . ILE A 1 148 ? 1.153 -24.448 -21.943 1.00 86.56 148 ILE A CA 1
ATOM 1195 C C . ILE A 1 148 ? 2.599 -24.944 -21.782 1.00 86.56 148 ILE A C 1
ATOM 1197 O O . ILE A 1 148 ? 3.002 -25.869 -22.481 1.00 86.56 148 ILE A O 1
ATOM 1201 N N . LEU A 1 149 ? 3.381 -24.356 -20.869 1.00 84.31 149 LEU A N 1
ATOM 1202 C CA . LEU A 1 149 ? 4.780 -24.734 -20.647 1.00 84.31 149 LEU A CA 1
ATOM 1203 C C . LEU A 1 149 ? 4.917 -26.062 -19.895 1.00 84.31 149 LEU A C 1
ATOM 1205 O O . LEU A 1 149 ? 5.918 -26.755 -20.064 1.00 84.31 149 LEU A O 1
ATOM 1209 N N . ALA A 1 150 ? 3.930 -26.418 -19.070 1.00 81.56 150 ALA A N 1
ATOM 1210 C CA . ALA A 1 150 ? 3.911 -27.690 -18.356 1.00 81.56 150 ALA A CA 1
ATOM 1211 C C . ALA A 1 150 ? 2.465 -28.132 -18.048 1.00 81.56 150 ALA A C 1
ATOM 1213 O O . ALA A 1 150 ? 2.014 -28.024 -16.905 1.00 81.56 150 ALA A O 1
ATOM 1214 N N . PRO A 1 151 ? 1.725 -28.654 -19.042 1.00 79.31 151 PRO A N 1
ATOM 1215 C CA . PRO A 1 151 ? 0.335 -29.079 -18.856 1.00 79.31 151 PRO A CA 1
ATOM 1216 C C . PRO A 1 151 ? 0.192 -30.226 -17.841 1.00 79.31 151 PRO A C 1
ATOM 1218 O O . PRO A 1 151 ? -0.802 -30.299 -17.120 1.00 79.31 151 PRO A O 1
ATOM 1221 N N . ASP A 1 152 ? 1.217 -31.073 -17.719 1.00 76.50 152 ASP A N 1
ATOM 1222 C CA . ASP A 1 152 ? 1.252 -32.208 -16.785 1.00 76.50 152 ASP A CA 1
ATOM 1223 C C . ASP A 1 152 ? 1.280 -31.766 -15.314 1.00 76.50 152 ASP A C 1
ATOM 1225 O O . ASP A 1 152 ? 0.877 -32.501 -14.415 1.00 76.50 152 ASP A O 1
ATOM 1229 N N . VAL A 1 153 ? 1.765 -30.550 -15.058 1.00 71.38 153 VAL A N 1
ATOM 1230 C CA . VAL A 1 153 ? 1.937 -29.991 -13.713 1.00 71.38 153 VAL A CA 1
ATOM 1231 C C . VAL A 1 153 ? 0.615 -29.471 -13.138 1.00 71.38 153 VAL A C 1
ATOM 1233 O O . VAL A 1 153 ? 0.475 -29.356 -11.921 1.00 71.38 153 VAL A O 1
ATOM 1236 N N . LEU A 1 154 ? -0.366 -29.212 -14.005 1.00 69.81 154 LEU A N 1
ATOM 1237 C CA . LEU A 1 154 ? -1.698 -28.726 -13.645 1.00 69.81 154 LEU A CA 1
ATOM 1238 C C . LEU A 1 154 ? -2.712 -29.859 -13.403 1.00 69.81 154 LEU A C 1
ATOM 1240 O O . LEU A 1 154 ? -3.895 -29.591 -13.209 1.00 69.81 154 LEU A O 1
ATOM 1244 N N . HIS A 1 155 ? -2.278 -31.125 -13.413 1.00 65.44 155 HIS A N 1
ATOM 1245 C CA . HIS A 1 155 ? -3.150 -32.265 -13.128 1.00 65.44 155 HIS A CA 1
ATOM 1246 C C . HIS A 1 155 ? -3.346 -32.468 -11.612 1.00 65.44 155 HIS A C 1
ATOM 1248 O O . HIS A 1 155 ? -2.393 -32.745 -10.883 1.00 65.44 155 HIS A O 1
ATOM 1254 N N . GLY A 1 156 ? -4.600 -32.377 -11.150 1.00 67.38 156 GLY A N 1
ATOM 1255 C CA . GLY A 1 156 ? -5.017 -32.596 -9.756 1.00 67.38 156 GLY A CA 1
ATOM 1256 C C . GLY A 1 156 ? -5.604 -31.348 -9.081 1.00 67.38 156 GLY A C 1
ATOM 1257 O O . GLY A 1 156 ? -5.544 -30.251 -9.628 1.00 67.38 156 GLY A O 1
ATOM 1258 N N . SER A 1 157 ? -6.182 -31.498 -7.882 1.00 62.97 157 SER A N 1
ATOM 1259 C CA . SER A 1 157 ? -6.619 -30.355 -7.063 1.00 62.97 157 SER A CA 1
ATOM 1260 C C . SER A 1 157 ? -5.405 -29.718 -6.376 1.00 62.97 157 SER A C 1
ATOM 1262 O O . SER A 1 157 ? -5.074 -30.046 -5.237 1.00 62.97 157 SER A O 1
ATOM 1264 N N . CYS A 1 158 ? -4.692 -28.862 -7.097 1.00 65.94 158 CYS A N 1
ATOM 1265 C CA . CYS A 1 158 ? -3.581 -28.080 -6.565 1.00 65.94 158 CYS A CA 1
ATOM 1266 C C . CYS A 1 158 ? -4.062 -26.645 -6.314 1.00 65.94 158 CYS A C 1
ATOM 1268 O O . CYS A 1 158 ? -4.819 -26.112 -7.125 1.00 65.94 158 CYS A O 1
ATOM 1270 N N . ASP A 1 159 ? -3.640 -26.015 -5.218 1.00 81.38 159 ASP A N 1
ATOM 1271 C CA . ASP A 1 159 ? -3.867 -24.582 -5.026 1.00 81.38 159 ASP A CA 1
ATOM 1272 C C . ASP A 1 159 ? -3.074 -23.759 -6.065 1.00 81.38 159 ASP A C 1
ATOM 1274 O O . ASP A 1 159 ? -2.034 -24.195 -6.571 1.00 81.38 159 ASP A O 1
ATOM 1278 N N . GLU A 1 160 ? -3.568 -22.564 -6.407 1.00 80.62 160 GLU A N 1
ATOM 1279 C CA . GLU A 1 160 ? -2.999 -21.720 -7.472 1.00 80.62 160 GLU A CA 1
ATOM 1280 C C . GLU A 1 160 ? -1.522 -21.366 -7.230 1.00 80.62 160 GLU A C 1
ATOM 1282 O O . GLU A 1 160 ? -0.733 -21.282 -8.176 1.00 80.62 160 GLU A O 1
ATOM 1287 N N . VAL A 1 161 ? -1.124 -21.203 -5.963 1.00 86.62 161 VAL A N 1
ATOM 1288 C CA . VAL A 1 161 ? 0.254 -20.874 -5.574 1.00 86.62 161 VAL A CA 1
ATOM 1289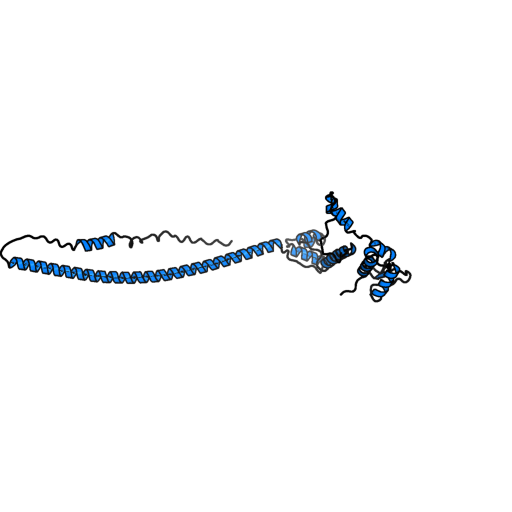 C C . VAL A 1 161 ? 1.176 -22.055 -5.866 1.00 86.62 161 VAL A C 1
ATOM 1291 O O . VAL A 1 161 ? 2.205 -21.900 -6.528 1.00 86.62 161 VAL A O 1
ATOM 1294 N N . SER A 1 162 ? 0.788 -23.249 -5.426 1.00 86.81 162 SER A N 1
ATOM 1295 C CA . SER A 1 162 ? 1.515 -24.492 -5.680 1.00 86.81 162 SER A CA 1
ATOM 1296 C C . SER A 1 162 ? 1.597 -24.817 -7.175 1.00 86.81 162 SER A C 1
ATOM 1298 O O . SER A 1 162 ? 2.645 -25.262 -7.648 1.00 86.81 162 SER A O 1
ATOM 1300 N N . ALA A 1 163 ? 0.539 -24.547 -7.946 1.00 86.62 163 ALA A N 1
ATOM 1301 C CA . ALA A 1 163 ? 0.551 -24.694 -9.403 1.00 86.62 163 ALA A CA 1
ATOM 1302 C C . ALA A 1 163 ? 1.582 -23.761 -10.070 1.00 86.62 163 ALA A C 1
ATOM 1304 O O . ALA A 1 163 ? 2.382 -24.208 -10.897 1.00 86.62 163 ALA A O 1
ATOM 1305 N N . CYS A 1 164 ? 1.630 -22.487 -9.664 1.00 89.38 164 CYS A N 1
ATOM 1306 C CA . CYS A 1 164 ? 2.604 -21.519 -10.177 1.00 89.38 164 CYS A CA 1
ATOM 1307 C C . CYS A 1 164 ? 4.049 -21.885 -9.815 1.00 89.38 164 CYS A C 1
ATOM 1309 O O . CYS A 1 164 ? 4.931 -21.792 -10.669 1.00 89.38 164 CYS A O 1
ATOM 1311 N N . LYS A 1 165 ? 4.296 -22.346 -8.581 1.00 88.06 165 LYS A N 1
ATOM 1312 C CA . LYS A 1 165 ? 5.629 -22.794 -8.134 1.00 88.06 165 LYS A CA 1
ATOM 1313 C C . LYS A 1 165 ? 6.163 -23.925 -8.994 1.00 88.06 165 LYS A C 1
ATOM 1315 O O . LYS A 1 165 ? 7.270 -23.836 -9.512 1.00 88.06 165 LYS A O 1
ATOM 1320 N N . ARG A 1 166 ? 5.346 -24.950 -9.222 1.00 87.75 166 ARG A N 1
ATOM 1321 C CA . ARG A 1 166 ? 5.751 -26.093 -10.043 1.00 87.75 166 ARG A CA 1
ATOM 1322 C C . ARG A 1 166 ? 5.974 -25.707 -11.510 1.00 87.75 166 ARG A C 1
ATOM 1324 O O . ARG A 1 166 ? 6.870 -26.255 -12.147 1.00 87.75 166 ARG A O 1
ATOM 1331 N N . LEU A 1 167 ? 5.196 -24.759 -12.049 1.00 88.75 167 LEU A N 1
ATOM 1332 C CA . LEU A 1 167 ? 5.434 -24.198 -13.387 1.00 88.75 167 LEU A CA 1
ATOM 1333 C C . LEU A 1 167 ? 6.801 -23.500 -13.468 1.00 88.75 167 LEU A C 1
ATOM 1335 O O . LEU A 1 167 ? 7.548 -23.727 -14.418 1.00 88.75 167 LEU A O 1
ATOM 1339 N N . LEU A 1 168 ? 7.142 -22.689 -12.462 1.00 89.88 168 LEU A N 1
ATOM 1340 C CA . LEU A 1 168 ? 8.427 -21.987 -12.376 1.00 89.88 168 LEU A CA 1
ATOM 1341 C C . LEU A 1 168 ? 9.608 -22.956 -12.217 1.00 89.88 168 LEU A C 1
ATOM 1343 O O . LEU A 1 168 ? 10.605 -22.817 -12.926 1.00 89.88 168 LEU A O 1
ATOM 1347 N N . GLU A 1 169 ? 9.473 -23.965 -11.352 1.00 88.50 169 GLU A N 1
ATOM 1348 C CA . GLU A 1 169 ? 10.469 -25.029 -11.162 1.00 88.50 169 GLU A CA 1
ATOM 1349 C C . GLU A 1 169 ? 10.707 -25.805 -12.459 1.00 88.50 169 GLU A C 1
ATOM 1351 O O . GLU A 1 169 ? 11.850 -26.007 -12.869 1.00 88.50 169 GLU A O 1
ATOM 1356 N N . LYS A 1 170 ? 9.633 -26.195 -13.158 1.00 87.69 170 LYS A N 1
ATOM 1357 C CA . LYS A 1 170 ? 9.736 -26.928 -14.426 1.00 87.69 170 LYS A CA 1
ATOM 1358 C C . LYS A 1 170 ? 10.384 -26.092 -15.529 1.00 87.69 170 LYS A C 1
ATOM 1360 O O . LYS A 1 170 ? 11.114 -26.642 -16.352 1.00 87.69 170 LYS A O 1
ATOM 1365 N N . ALA A 1 171 ? 10.127 -24.786 -15.539 1.00 87.25 171 ALA A N 1
ATOM 1366 C CA . ALA A 1 171 ? 10.723 -23.835 -16.473 1.00 87.25 171 ALA A CA 1
ATOM 1367 C C . ALA A 1 171 ? 12.151 -23.401 -16.083 1.00 87.25 171 ALA A C 1
ATOM 1369 O O . ALA A 1 171 ? 12.773 -22.653 -16.836 1.00 87.25 171 ALA A O 1
ATOM 1370 N N . ASN A 1 172 ? 12.672 -23.864 -14.938 1.00 87.88 172 ASN A N 1
ATOM 1371 C CA . ASN A 1 172 ? 13.980 -23.493 -14.395 1.00 87.88 172 ASN A CA 1
ATOM 1372 C C . ASN A 1 172 ? 14.163 -21.964 -14.279 1.00 87.88 172 ASN A C 1
ATOM 1374 O O . ASN A 1 172 ? 15.203 -21.414 -14.653 1.00 87.88 172 ASN A O 1
ATOM 1378 N N . LEU A 1 173 ? 13.115 -21.273 -13.813 1.00 86.50 173 LEU A N 1
ATOM 1379 C CA . LEU A 1 173 ? 13.092 -19.819 -13.648 1.00 86.50 173 LEU A CA 1
ATOM 1380 C C . LEU A 1 173 ? 13.444 -19.423 -12.210 1.00 86.50 173 LEU A C 1
ATOM 1382 O O . LEU A 1 173 ? 12.772 -19.814 -11.257 1.00 86.50 173 LEU A O 1
ATOM 1386 N N . GLU A 1 174 ? 14.471 -18.589 -12.073 1.00 85.06 174 GLU A N 1
ATOM 1387 C CA . GLU A 1 174 ? 14.942 -18.039 -10.800 1.00 85.06 174 GLU A CA 1
ATOM 1388 C C . GLU A 1 174 ? 14.628 -16.538 -10.687 1.00 85.06 174 GLU A C 1
ATOM 1390 O O . GLU A 1 174 ? 14.316 -15.873 -11.676 1.00 85.06 174 GLU A O 1
ATOM 1395 N N . GLY A 1 175 ? 14.723 -15.985 -9.473 1.00 83.69 175 GLY A N 1
ATOM 1396 C CA . GLY A 1 175 ? 14.552 -14.547 -9.244 1.00 83.69 175 GLY A CA 1
ATOM 1397 C C . GLY A 1 175 ? 13.100 -14.067 -9.304 1.00 83.69 175 GLY A C 1
ATOM 1398 O O . GLY A 1 175 ? 12.850 -12.953 -9.755 1.00 83.69 175 GLY A O 1
ATOM 1399 N N . TYR A 1 176 ? 12.144 -14.890 -8.866 1.00 87.19 176 TYR A N 1
ATOM 1400 C CA . TYR A 1 176 ? 10.759 -14.482 -8.620 1.00 87.19 176 TYR A CA 1
ATOM 1401 C C . TYR A 1 176 ? 10.536 -14.184 -7.131 1.00 87.19 176 TYR A C 1
ATOM 1403 O O . TYR A 1 176 ? 11.250 -14.693 -6.268 1.00 87.19 176 TYR A O 1
ATOM 1411 N N . GLN A 1 177 ? 9.525 -13.371 -6.824 1.00 85.81 177 GLN A N 1
ATOM 1412 C CA . GLN A 1 177 ? 9.125 -13.079 -5.451 1.00 85.81 177 GLN A CA 1
ATOM 1413 C C . GLN A 1 177 ? 7.605 -13.125 -5.318 1.00 85.81 177 GLN A C 1
ATOM 1415 O O . GLN A 1 177 ? 6.886 -12.423 -6.029 1.00 85.81 177 GLN A O 1
ATOM 1420 N N . GLU A 1 178 ? 7.126 -13.921 -4.365 1.00 84.81 178 GLU A N 1
ATOM 1421 C CA . GLU A 1 178 ? 5.735 -13.882 -3.924 1.00 84.81 178 GLU A CA 1
ATOM 1422 C C . GLU A 1 178 ? 5.507 -12.614 -3.104 1.00 84.81 178 GLU A C 1
ATOM 1424 O O . GLU A 1 178 ? 6.199 -12.347 -2.119 1.00 84.81 178 GLU A O 1
ATOM 1429 N N . VAL A 1 179 ? 4.535 -11.814 -3.530 1.00 80.25 179 VAL A N 1
ATOM 1430 C CA . VAL A 1 179 ? 4.113 -10.613 -2.816 1.00 80.25 179 VAL A CA 1
ATOM 1431 C C . VAL A 1 179 ? 2.660 -10.822 -2.409 1.00 80.25 179 VAL A C 1
ATOM 1433 O O . VAL A 1 179 ? 1.826 -11.036 -3.292 1.00 80.25 179 VAL A O 1
ATOM 1436 N N . PRO A 1 180 ? 2.331 -10.760 -1.108 1.00 74.62 180 PRO A N 1
ATOM 1437 C CA . PRO A 1 180 ? 0.946 -10.797 -0.668 1.00 74.62 180 PRO A CA 1
ATOM 1438 C C . PRO A 1 180 ? 0.164 -9.672 -1.347 1.00 74.62 180 PRO A C 1
ATOM 1440 O O . PRO A 1 180 ? 0.589 -8.512 -1.322 1.00 74.62 180 PRO A O 1
ATOM 1443 N N . VAL A 1 181 ? -0.973 -10.001 -1.963 1.00 67.94 181 VAL A N 1
ATOM 1444 C CA . VAL A 1 181 ? -1.899 -8.984 -2.468 1.00 67.94 181 VAL A CA 1
ATOM 1445 C C . VAL A 1 181 ? -2.603 -8.389 -1.257 1.00 67.94 181 VAL A C 1
ATOM 1447 O O . VAL A 1 181 ? -3.601 -8.910 -0.772 1.00 67.94 181 VAL A O 1
ATOM 1450 N N . ILE A 1 182 ? -2.027 -7.318 -0.727 1.00 67.00 182 ILE A N 1
ATOM 1451 C CA . ILE A 1 182 ? -2.664 -6.509 0.299 1.00 67.00 182 ILE A CA 1
ATOM 1452 C C . ILE A 1 182 ? -3.487 -5.465 -0.447 1.00 67.00 182 ILE A C 1
ATOM 1454 O O . ILE A 1 182 ? -2.925 -4.521 -1.007 1.00 67.00 182 ILE A O 1
ATOM 1458 N N . ASP A 1 183 ? -4.806 -5.652 -0.501 1.00 73.81 183 ASP A N 1
ATOM 1459 C CA . ASP A 1 183 ? -5.710 -4.601 -0.962 1.00 73.81 183 ASP A CA 1
ATOM 1460 C C . ASP A 1 183 ? -5.599 -3.434 0.024 1.00 73.81 183 ASP A C 1
ATOM 1462 O O . ASP A 1 183 ? -6.144 -3.453 1.128 1.00 73.81 183 ASP A O 1
ATOM 1466 N N . ASN A 1 184 ? -4.806 -2.438 -0.363 1.00 77.94 184 ASN A N 1
ATOM 1467 C CA . ASN A 1 184 ? -4.480 -1.298 0.478 1.00 77.94 184 ASN A CA 1
ATOM 1468 C C . ASN A 1 184 ? -5.745 -0.493 0.831 1.00 77.94 184 ASN A C 1
ATOM 1470 O O . ASN A 1 184 ? -5.797 0.136 1.883 1.00 77.94 184 ASN A O 1
ATOM 1474 N N . GLU A 1 185 ? -6.782 -0.536 -0.012 1.00 81.56 185 GLU A N 1
ATOM 1475 C CA . GLU A 1 185 ? -8.066 0.112 0.254 1.00 81.56 185 GLU A CA 1
ATOM 1476 C C . GLU A 1 185 ? -8.859 -0.652 1.319 1.00 81.56 185 GLU A C 1
ATOM 1478 O O . GLU A 1 185 ? -9.369 -0.048 2.267 1.00 81.56 185 GLU A O 1
ATOM 1483 N N . LEU A 1 186 ? -8.925 -1.981 1.203 1.00 82.12 186 LEU A N 1
ATOM 1484 C CA . LEU A 1 186 ? -9.558 -2.835 2.207 1.00 82.12 186 LEU A CA 1
ATOM 1485 C C . LEU A 1 186 ? -8.818 -2.768 3.548 1.00 82.12 186 LEU A C 1
ATOM 1487 O O . LEU A 1 186 ? -9.457 -2.641 4.589 1.00 82.12 186 LEU A O 1
ATOM 1491 N N . VAL A 1 187 ? -7.483 -2.781 3.540 1.00 78.19 187 VAL A N 1
ATOM 1492 C CA . VAL A 1 187 ? -6.677 -2.649 4.761 1.00 78.19 187 VAL A CA 1
ATOM 1493 C C . VAL A 1 187 ? -6.887 -1.297 5.423 1.00 78.19 187 VAL A C 1
ATOM 1495 O O . VAL A 1 187 ? -7.047 -1.251 6.640 1.00 78.19 187 VAL A O 1
ATOM 1498 N N . ASN A 1 188 ? -6.958 -0.204 4.663 1.00 80.38 188 ASN A N 1
ATOM 1499 C CA . ASN A 1 188 ? -7.264 1.107 5.237 1.00 80.38 188 ASN A CA 1
ATOM 1500 C C . ASN A 1 188 ? -8.668 1.141 5.864 1.00 80.38 188 ASN A C 1
ATOM 1502 O O . ASN A 1 188 ? -8.817 1.655 6.974 1.00 80.38 188 ASN A O 1
ATOM 1506 N N . LYS A 1 189 ? -9.676 0.547 5.206 1.00 88.69 189 LYS A N 1
ATOM 1507 C CA . LYS A 1 189 ? -11.038 0.414 5.761 1.00 88.69 189 LYS A CA 1
ATOM 1508 C C . LYS A 1 189 ? -11.043 -0.398 7.056 1.00 88.69 189 LYS A C 1
ATOM 1510 O O . LYS A 1 189 ? -11.523 0.094 8.072 1.00 88.69 189 LYS A O 1
ATOM 1515 N N . LEU A 1 190 ? -10.436 -1.586 7.044 1.00 90.31 190 LEU A N 1
ATOM 1516 C CA . LEU A 1 190 ? -10.332 -2.456 8.220 1.00 90.31 190 LEU A CA 1
ATOM 1517 C C . LEU A 1 190 ? -9.536 -1.801 9.353 1.00 90.31 190 LEU A C 1
ATOM 1519 O O . LEU A 1 190 ? -9.846 -1.994 10.525 1.00 90.31 190 LEU A O 1
ATOM 1523 N N . THR A 1 191 ? -8.510 -1.014 9.034 1.00 90.19 191 THR A N 1
ATOM 1524 C CA . THR A 1 191 ? -7.721 -0.294 10.042 1.00 90.19 191 THR A CA 1
ATOM 1525 C C . THR A 1 191 ? -8.563 0.798 10.697 1.00 90.19 191 THR A C 1
ATOM 1527 O O . THR A 1 191 ? -8.580 0.899 11.921 1.00 90.19 191 THR A O 1
ATOM 1530 N N . ALA A 1 192 ? -9.312 1.572 9.907 1.00 93.38 192 ALA A N 1
ATOM 1531 C CA . ALA A 1 192 ? -10.216 2.593 10.430 1.00 93.38 192 ALA A CA 1
ATOM 1532 C C . ALA A 1 192 ? -11.326 1.986 11.306 1.00 93.38 192 ALA A C 1
ATOM 1534 O O . ALA A 1 192 ? -11.600 2.495 12.393 1.00 93.38 192 ALA A O 1
ATOM 1535 N N . GLU A 1 193 ? -11.922 0.873 10.871 1.00 94.94 193 GLU A N 1
ATOM 1536 C CA . GLU A 1 193 ? -12.941 0.154 11.640 1.00 94.94 193 GLU A CA 1
ATOM 1537 C C . GLU A 1 193 ? -12.380 -0.378 12.966 1.00 94.94 193 GLU A C 1
ATOM 1539 O O . GLU A 1 193 ? -12.992 -0.184 14.015 1.00 94.94 193 GLU A O 1
ATOM 1544 N N . ASN A 1 194 ? -11.172 -0.948 12.958 1.00 93.38 194 ASN A N 1
ATOM 1545 C CA . ASN A 1 194 ? -10.504 -1.399 14.180 1.00 93.38 194 ASN A CA 1
ATOM 1546 C C . ASN A 1 194 ? -10.221 -0.253 15.161 1.00 93.38 194 ASN A C 1
ATOM 1548 O O . ASN A 1 194 ? -10.374 -0.433 16.368 1.00 93.38 194 ASN A O 1
ATOM 1552 N N . GLU A 1 195 ? -9.833 0.927 14.677 1.00 96.19 195 GLU A N 1
ATOM 1553 C CA . GLU A 1 195 ? -9.644 2.097 15.542 1.00 96.19 195 GLU A CA 1
ATOM 1554 C C . GLU A 1 195 ? -10.975 2.599 16.128 1.00 96.19 195 GLU A C 1
ATOM 1556 O O . GLU A 1 195 ? -11.041 2.915 17.320 1.00 96.19 195 GLU A O 1
ATOM 1561 N N . MET A 1 196 ? -12.065 2.594 15.349 1.00 95.31 196 MET A N 1
ATOM 1562 C CA . MET A 1 196 ? -13.403 2.914 15.870 1.00 95.31 196 MET A CA 1
ATOM 1563 C C . MET A 1 196 ? -13.868 1.901 16.922 1.00 95.31 196 MET A C 1
ATOM 1565 O O . MET A 1 196 ? -14.384 2.298 17.970 1.00 95.31 196 MET A O 1
ATOM 1569 N N . LEU A 1 197 ? -13.654 0.605 16.678 1.00 97.00 197 LEU A N 1
ATOM 1570 C CA . LEU A 1 197 ? -13.990 -0.458 17.624 1.00 97.00 197 LEU A CA 1
ATOM 1571 C C . LEU A 1 197 ? -13.191 -0.322 18.923 1.00 97.00 197 LEU A C 1
ATOM 1573 O O . LEU A 1 197 ? -13.781 -0.368 20.000 1.00 97.00 197 LEU A O 1
ATOM 1577 N N . LYS A 1 198 ? -11.880 -0.058 18.850 1.00 95.75 198 LYS A N 1
ATOM 1578 C CA . LYS A 1 198 ? -11.050 0.210 20.040 1.00 95.75 198 LYS A CA 1
ATOM 1579 C C . LYS A 1 198 ? -11.566 1.401 20.845 1.00 95.75 198 LYS A C 1
ATOM 1581 O O . LYS A 1 198 ? -11.647 1.321 22.071 1.00 95.75 198 LYS A O 1
ATOM 1586 N N . ALA A 1 199 ? -11.946 2.491 20.176 1.00 96.69 199 ALA A N 1
ATOM 1587 C CA . ALA A 1 199 ? -12.505 3.663 20.846 1.00 96.69 199 ALA A CA 1
ATOM 1588 C C . ALA A 1 199 ? -13.838 3.341 21.543 1.00 96.69 199 ALA A C 1
ATOM 1590 O O . ALA A 1 199 ? -14.076 3.780 22.673 1.00 96.69 199 ALA A O 1
ATOM 1591 N N . MET A 1 200 ? -14.693 2.541 20.900 1.00 96.00 200 MET A N 1
ATOM 1592 C CA . MET A 1 200 ? -15.956 2.094 21.482 1.00 96.00 200 MET A CA 1
ATOM 1593 C C . MET A 1 200 ? -15.731 1.199 22.704 1.00 96.00 200 MET A C 1
ATOM 1595 O O . MET A 1 200 ? -16.341 1.447 23.743 1.00 96.00 200 MET A O 1
ATOM 1599 N N . VAL A 1 201 ? -14.821 0.226 22.615 1.00 97.31 201 VAL A N 1
ATOM 1600 C CA . VAL A 1 201 ? -14.455 -0.659 23.732 1.00 97.31 201 VAL A CA 1
ATOM 1601 C C . VAL A 1 201 ? -13.939 0.156 24.916 1.00 97.31 201 VAL A C 1
ATOM 1603 O O . VAL A 1 201 ? -14.482 0.031 26.010 1.00 97.31 201 VAL A O 1
ATOM 1606 N N . SER A 1 202 ? -13.004 1.083 24.694 1.00 95.12 202 SER A N 1
ATOM 1607 C CA . SER A 1 202 ? -12.490 1.956 25.759 1.00 95.12 202 SER A CA 1
ATOM 1608 C C . SER A 1 202 ? -13.594 2.805 26.409 1.00 95.12 202 SER A C 1
ATOM 1610 O O . SER A 1 202 ? -13.627 2.994 27.629 1.00 95.12 202 SER A O 1
ATOM 1612 N N . SER A 1 203 ? -14.554 3.291 25.614 1.00 97.00 203 SER A N 1
ATOM 1613 C CA . SER A 1 203 ? -15.718 4.012 26.136 1.00 97.00 203 SER A CA 1
ATOM 1614 C C . SER A 1 203 ? -16.627 3.119 26.986 1.00 97.00 203 SER A C 1
ATOM 1616 O O . SER A 1 203 ? -17.108 3.558 28.035 1.00 97.00 203 SER A O 1
ATOM 1618 N N . MET A 1 204 ? -16.865 1.877 26.559 1.00 95.62 204 MET A N 1
ATOM 1619 C CA . MET A 1 204 ? -17.676 0.910 27.301 1.00 95.62 204 MET A CA 1
ATOM 1620 C C . MET A 1 204 ? -16.999 0.491 28.605 1.00 95.62 204 MET A C 1
ATOM 1622 O O . MET A 1 204 ? -17.649 0.528 29.646 1.00 95.62 204 MET A O 1
ATOM 1626 N N . GLU A 1 205 ? -15.701 0.190 28.581 1.00 96.00 205 GLU A N 1
ATOM 1627 C CA . GLU A 1 205 ? -14.905 -0.117 29.777 1.00 96.00 205 GLU A CA 1
ATOM 1628 C C . GLU A 1 205 ? -14.990 1.013 30.807 1.00 96.00 205 GLU A C 1
ATOM 1630 O O . GLU A 1 205 ? -15.268 0.773 31.983 1.00 96.00 205 GLU A O 1
ATOM 1635 N N . LYS A 1 206 ? -14.856 2.270 30.364 1.00 97.12 206 LYS A N 1
ATOM 1636 C CA . LYS A 1 206 ? -15.009 3.431 31.248 1.00 97.12 206 LYS A CA 1
ATOM 1637 C C . LYS A 1 206 ? -16.405 3.500 31.872 1.00 97.12 206 LYS A C 1
ATOM 1639 O O . LYS A 1 206 ? -16.524 3.762 33.068 1.00 97.12 206 LYS A O 1
ATOM 1644 N N . LYS A 1 207 ? -17.458 3.251 31.086 1.00 97.12 207 LYS A N 1
ATOM 1645 C CA . LYS A 1 207 ? -18.836 3.220 31.601 1.00 97.12 207 LYS A CA 1
ATOM 1646 C C . LYS A 1 207 ? -19.036 2.103 32.620 1.00 97.12 207 LYS A C 1
ATOM 1648 O O . LYS A 1 207 ? -19.690 2.357 33.624 1.00 97.12 207 LYS A O 1
ATOM 1653 N N . ILE A 1 208 ? -18.462 0.920 32.394 1.00 97.69 208 ILE A N 1
ATOM 1654 C CA . ILE A 1 208 ? -18.522 -0.204 33.339 1.00 97.69 208 ILE A CA 1
ATOM 1655 C C . ILE A 1 208 ? -17.930 0.224 34.685 1.00 97.69 208 ILE A C 1
ATOM 1657 O O . ILE A 1 208 ? -18.636 0.195 35.693 1.00 97.69 208 ILE A O 1
ATOM 1661 N N . VAL A 1 209 ? -16.708 0.764 34.684 1.00 96.75 209 VAL A N 1
ATOM 1662 C CA . VAL A 1 209 ? -16.038 1.240 35.908 1.00 96.75 209 VAL A CA 1
ATOM 1663 C C . VAL A 1 209 ? -16.848 2.338 36.613 1.00 96.75 209 VAL A C 1
ATOM 1665 O O . VAL A 1 209 ? -17.001 2.328 37.836 1.00 96.75 209 VAL A O 1
ATOM 1668 N N . GLU A 1 210 ? -17.405 3.292 35.860 1.00 96.19 210 GLU A N 1
ATOM 1669 C CA . GLU A 1 210 ? -18.260 4.345 36.425 1.00 96.19 210 GLU A CA 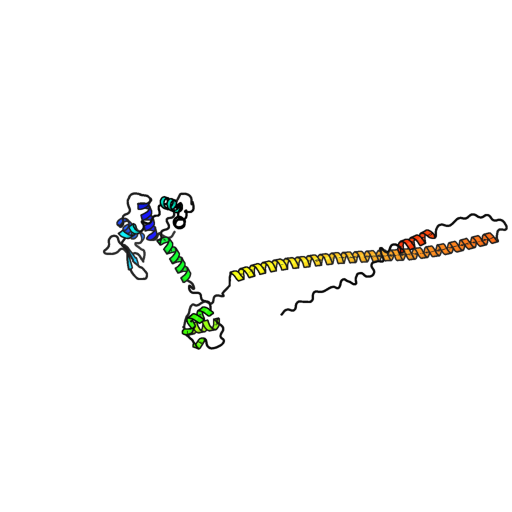1
ATOM 1670 C C . GLU A 1 210 ? -19.547 3.783 37.047 1.00 96.19 210 GLU A C 1
ATOM 1672 O O . GLU A 1 210 ? -19.981 4.262 38.101 1.00 96.19 210 GLU A O 1
ATOM 1677 N N . THR A 1 211 ? -20.163 2.775 36.423 1.00 93.88 211 THR A N 1
ATOM 1678 C CA . THR A 1 211 ? -21.368 2.124 36.955 1.00 93.88 211 THR A CA 1
ATOM 1679 C C . THR A 1 211 ? -21.079 1.285 38.194 1.00 93.88 211 THR A C 1
ATOM 1681 O O . THR A 1 211 ? -21.827 1.391 39.166 1.00 93.88 211 THR A O 1
ATOM 1684 N N . GLU A 1 212 ? -19.977 0.535 38.213 1.00 96.31 212 GLU A N 1
ATOM 1685 C CA . GLU A 1 212 ? -19.537 -0.247 39.374 1.00 96.31 212 GLU A CA 1
ATOM 1686 C C . GLU A 1 212 ? -19.251 0.660 40.572 1.00 96.31 212 GLU A C 1
ATOM 1688 O O . GLU A 1 212 ? -19.717 0.400 41.682 1.00 96.31 212 GLU A O 1
ATOM 1693 N N . LYS A 1 213 ? -18.576 1.795 40.345 1.00 96.94 213 LYS A N 1
ATOM 1694 C CA . LYS A 1 213 ? -18.321 2.783 41.399 1.00 96.94 213 LYS A CA 1
ATOM 1695 C C . LYS A 1 213 ? -19.616 3.358 41.980 1.00 96.94 213 LYS A C 1
ATOM 1697 O O . LYS A 1 213 ? -19.756 3.436 43.199 1.00 96.94 213 LYS A O 1
ATOM 1702 N N . LYS A 1 214 ? -20.574 3.745 41.128 1.00 96.19 214 LYS A N 1
ATOM 1703 C CA . LYS A 1 214 ? -21.881 4.257 41.585 1.00 96.19 214 LYS A CA 1
ATOM 1704 C C . LYS A 1 214 ? -22.671 3.205 42.358 1.00 96.19 214 LYS A C 1
ATOM 1706 O O . LYS A 1 214 ? -23.338 3.546 43.337 1.00 96.19 214 LYS A O 1
ATOM 1711 N N . TYR A 1 215 ? -22.607 1.946 41.927 1.00 93.88 215 TYR A N 1
ATOM 1712 C CA . TYR A 1 215 ? -23.236 0.834 42.631 1.00 93.88 215 TYR A CA 1
ATOM 1713 C C . TYR A 1 215 ? -22.640 0.665 44.033 1.00 93.88 215 TYR A C 1
ATOM 1715 O O . T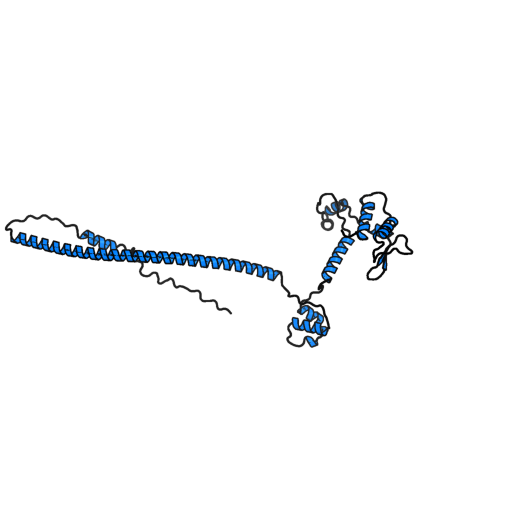YR A 1 215 ? -23.386 0.646 45.009 1.00 93.88 215 TYR A O 1
ATOM 1723 N N . GLU A 1 216 ? -21.313 0.661 44.148 1.00 95.38 216 GLU A N 1
ATOM 1724 C CA . GLU A 1 216 ? -20.606 0.525 45.426 1.00 95.38 216 GLU A CA 1
ATOM 1725 C C . GLU A 1 216 ? -20.909 1.684 46.395 1.00 95.38 216 GLU A C 1
ATOM 1727 O O . GLU A 1 216 ? -21.175 1.468 47.579 1.00 95.38 216 GLU A O 1
ATOM 1732 N N . GLU A 1 217 ? -20.926 2.927 45.902 1.00 95.00 217 GLU A N 1
ATOM 1733 C CA . GLU A 1 217 ? -21.306 4.105 46.697 1.00 95.00 217 GLU A CA 1
ATOM 1734 C C . GLU A 1 217 ? -22.758 4.017 47.191 1.00 95.00 217 GLU A C 1
ATOM 1736 O O . GLU A 1 217 ? -23.048 4.314 48.355 1.00 95.00 217 GLU A O 1
ATOM 1741 N N . THR A 1 218 ? -23.669 3.564 46.325 1.00 93.25 218 THR A N 1
ATOM 1742 C CA . THR A 1 218 ? -25.083 3.373 46.672 1.00 93.25 218 THR A CA 1
ATOM 1743 C C . THR A 1 218 ? -25.254 2.255 47.697 1.00 93.25 218 THR A C 1
ATOM 1745 O O . THR A 1 218 ? -26.020 2.420 48.650 1.00 93.25 218 THR A O 1
ATOM 1748 N N . ASN A 1 219 ? -24.513 1.153 47.549 1.00 93.12 219 ASN A N 1
ATOM 1749 C CA . ASN A 1 219 ? -24.540 0.033 48.482 1.00 93.12 219 ASN A CA 1
ATOM 1750 C C . ASN A 1 219 ? -24.082 0.476 49.881 1.00 93.12 219 ASN A C 1
ATOM 1752 O O . ASN A 1 219 ? -24.836 0.326 50.844 1.00 93.12 219 ASN A O 1
ATOM 1756 N N . LYS A 1 220 ? -22.936 1.166 49.986 1.00 96.69 220 LYS A N 1
ATOM 1757 C CA . LYS A 1 220 ? -22.444 1.735 51.257 1.00 96.69 220 LYS A CA 1
ATOM 1758 C C . LYS A 1 220 ? -23.448 2.681 51.908 1.00 96.69 220 LYS A C 1
ATOM 1760 O O . LYS A 1 220 ? -23.689 2.606 53.112 1.00 96.69 220 LYS A O 1
ATOM 1765 N N . LEU A 1 221 ? -24.061 3.572 51.124 1.00 94.88 221 LEU A N 1
ATOM 1766 C CA . LEU A 1 221 ? -25.086 4.480 51.642 1.00 94.88 221 LEU A CA 1
ATOM 1767 C C . LEU A 1 221 ? -26.310 3.714 52.164 1.00 94.88 221 LEU A C 1
ATOM 1769 O O . LEU A 1 221 ? -26.887 4.095 53.185 1.00 94.88 221 LEU A O 1
ATOM 1773 N N . SER A 1 222 ? -26.713 2.644 51.478 1.00 92.50 222 SER A N 1
ATOM 1774 C CA . SER A 1 222 ? -27.842 1.808 51.891 1.00 92.50 222 SER A CA 1
ATOM 1775 C C . SER A 1 222 ? -27.564 1.051 53.196 1.00 92.50 222 SER A C 1
ATOM 1777 O O . SER A 1 222 ? -28.430 1.033 54.070 1.00 92.50 222 SER A O 1
ATOM 1779 N N . GLU A 1 223 ? -26.343 0.541 53.391 1.00 96.19 223 GLU A N 1
ATOM 1780 C CA . GLU A 1 223 ? -25.909 -0.115 54.633 1.00 96.19 223 GLU A CA 1
ATOM 1781 C C . GLU A 1 223 ? -25.930 0.852 55.824 1.00 96.19 223 GLU A C 1
ATOM 1783 O O . GLU A 1 223 ? -26.445 0.523 56.897 1.00 96.19 223 GLU A O 1
ATOM 1788 N N . VAL A 1 224 ? -25.438 2.082 55.630 1.00 97.00 224 VAL A N 1
ATOM 1789 C CA . VAL A 1 224 ? -25.486 3.133 56.662 1.00 97.00 224 VAL A CA 1
ATOM 1790 C C . VAL A 1 224 ? -26.931 3.457 57.043 1.00 97.00 224 VAL A C 1
ATOM 1792 O O . VAL A 1 224 ? -27.252 3.532 58.231 1.00 97.00 224 VAL A O 1
ATOM 1795 N N . ARG A 1 225 ? -27.819 3.610 56.052 1.00 94.75 225 ARG A N 1
ATOM 1796 C CA . ARG A 1 225 ? -29.247 3.877 56.290 1.00 94.75 225 ARG A CA 1
ATOM 1797 C C . ARG A 1 225 ? -29.934 2.730 57.025 1.00 94.75 225 ARG A C 1
ATOM 1799 O O . ARG A 1 225 ? -30.733 2.992 57.920 1.00 94.75 225 ARG A O 1
ATOM 1806 N N . LEU A 1 226 ? -29.612 1.483 56.684 1.00 94.50 226 LEU A N 1
ATOM 1807 C CA . LEU A 1 226 ? -30.149 0.313 57.376 1.00 94.50 226 LEU A CA 1
ATOM 1808 C C . LEU A 1 226 ? -29.731 0.310 58.849 1.00 94.50 226 LEU A C 1
ATOM 1810 O O . LEU A 1 226 ? -30.570 0.129 59.726 1.00 94.50 226 LEU A O 1
ATOM 1814 N N . LYS A 1 227 ? -28.456 0.590 59.135 1.00 96.38 227 LYS A N 1
ATOM 1815 C CA . LYS A 1 227 ? -27.958 0.665 60.514 1.00 96.38 227 LYS A CA 1
ATOM 1816 C C . LYS A 1 227 ? -28.651 1.764 61.325 1.00 96.38 227 LYS A C 1
ATOM 1818 O O . LYS A 1 227 ? -29.000 1.537 62.479 1.00 96.38 227 LYS A O 1
ATOM 1823 N N . GLN A 1 228 ? -28.883 2.929 60.720 1.00 96.06 228 GLN A N 1
ATOM 1824 C CA . GLN A 1 228 ? -29.638 4.020 61.348 1.00 96.06 228 GLN A CA 1
ATOM 1825 C C . GLN A 1 228 ? -31.100 3.639 61.612 1.00 96.06 228 GLN A C 1
ATOM 1827 O O . GLN A 1 228 ? -31.635 3.982 62.664 1.00 96.06 228 GLN A O 1
ATOM 1832 N N . ALA A 1 229 ? -31.737 2.920 60.684 1.00 93.12 229 ALA A N 1
ATOM 1833 C CA . ALA A 1 229 ? -33.107 2.448 60.859 1.00 93.12 229 ALA A CA 1
ATOM 1834 C C . ALA A 1 229 ? -33.222 1.447 62.021 1.00 93.12 229 ALA A C 1
ATOM 1836 O O . ALA A 1 229 ? -34.122 1.588 62.842 1.00 93.12 229 ALA A O 1
ATOM 1837 N N . LEU A 1 230 ? -32.279 0.504 62.138 1.00 93.56 230 LEU A N 1
ATOM 1838 C CA . LEU A 1 230 ? -32.245 -0.468 63.239 1.00 93.56 230 LEU A CA 1
ATOM 1839 C C . LEU A 1 230 ? -32.029 0.200 64.609 1.00 93.56 230 LEU A C 1
ATOM 1841 O O . LEU A 1 230 ? -32.673 -0.173 65.587 1.00 93.56 230 LEU A O 1
ATOM 1845 N N . ASP A 1 231 ? -31.156 1.210 64.691 1.00 95.94 231 ASP A N 1
ATOM 1846 C CA . ASP A 1 231 ? -30.946 1.984 65.927 1.00 95.94 231 ASP A CA 1
ATOM 1847 C C . ASP A 1 231 ? -32.208 2.763 66.336 1.00 95.94 231 ASP A C 1
ATOM 1849 O O . ASP A 1 231 ? -32.602 2.765 67.505 1.00 95.94 231 ASP A O 1
ATOM 1853 N N . ALA A 1 232 ? -32.887 3.385 65.367 1.00 94.06 232 ALA A N 1
ATOM 1854 C CA . ALA A 1 232 ? -34.155 4.068 65.606 1.00 94.06 232 ALA A CA 1
ATOM 1855 C C . ALA A 1 232 ? -35.256 3.094 66.062 1.00 94.06 232 ALA A C 1
ATOM 1857 O O . ALA A 1 232 ? -36.000 3.406 66.991 1.00 94.06 232 ALA A O 1
ATOM 1858 N N . GLU A 1 233 ? -35.336 1.907 65.457 1.00 94.31 233 GLU A N 1
ATOM 1859 C CA . GLU A 1 233 ? -36.291 0.863 65.836 1.00 94.31 233 GLU A CA 1
ATOM 1860 C C . GLU A 1 233 ? -36.062 0.384 67.277 1.00 94.31 233 GLU A C 1
ATOM 1862 O O . GLU A 1 233 ? -37.013 0.312 68.056 1.00 94.31 233 GLU A O 1
ATOM 1867 N N . SER A 1 234 ? -34.806 0.163 67.679 1.00 95.62 234 SER A N 1
ATOM 1868 C CA . SER A 1 234 ? -34.471 -0.206 69.062 1.00 95.62 234 SER A CA 1
ATOM 1869 C C . SER A 1 234 ? -34.926 0.853 70.071 1.00 95.62 234 SER A C 1
ATOM 1871 O O . SER A 1 234 ? -35.488 0.510 71.112 1.00 95.62 234 SER A O 1
ATOM 1873 N N . LYS A 1 235 ? -34.736 2.142 69.758 1.00 95.88 235 LYS A N 1
ATOM 1874 C CA . LYS A 1 235 ? -35.195 3.255 70.610 1.00 95.88 235 LYS A CA 1
ATOM 1875 C C . LYS A 1 235 ? -36.716 3.313 70.713 1.00 95.88 235 LYS A C 1
ATOM 1877 O O . LYS A 1 235 ? -37.243 3.574 71.789 1.00 95.88 235 LYS A O 1
ATOM 1882 N N . ILE A 1 236 ? -37.425 3.056 69.613 1.00 93.69 236 ILE A N 1
ATOM 1883 C CA . ILE A 1 236 ? -38.893 2.987 69.611 1.00 93.69 236 ILE A CA 1
ATOM 1884 C C . ILE A 1 236 ? -39.375 1.832 70.493 1.00 93.69 236 ILE A C 1
ATOM 1886 O O . ILE A 1 236 ? -40.322 2.013 71.256 1.00 93.69 236 ILE A O 1
ATOM 1890 N N . ILE A 1 237 ? -38.726 0.666 70.424 1.00 93.19 237 ILE A N 1
ATOM 1891 C CA . ILE A 1 237 ? -39.060 -0.485 71.274 1.00 93.19 237 ILE A CA 1
ATOM 1892 C C . ILE A 1 237 ? -38.853 -0.136 72.752 1.00 93.19 237 ILE A C 1
ATOM 1894 O O . ILE A 1 237 ? -39.752 -0.367 73.560 1.00 93.19 237 ILE A O 1
ATOM 1898 N N . GLU A 1 238 ? -37.719 0.469 73.111 1.00 94.06 238 GLU A N 1
ATOM 1899 C CA . GLU A 1 238 ? -37.447 0.902 74.486 1.00 94.06 238 GLU A CA 1
ATOM 1900 C C . GLU A 1 238 ? -38.498 1.911 74.970 1.00 94.06 238 GLU A C 1
ATOM 1902 O O . GLU A 1 238 ? -39.129 1.711 76.012 1.00 94.06 238 GLU A O 1
ATOM 1907 N N . LEU A 1 239 ? -38.783 2.936 74.163 1.00 95.31 239 LEU A N 1
ATOM 1908 C CA . LEU A 1 239 ? -39.810 3.924 74.474 1.00 95.31 239 LEU A CA 1
ATOM 1909 C C . LEU A 1 239 ? -41.182 3.260 74.666 1.00 95.31 239 LEU A C 1
ATOM 1911 O O . LEU A 1 239 ? -41.856 3.531 75.655 1.00 95.31 239 LEU A O 1
ATOM 1915 N N . LYS A 1 240 ? -41.558 2.315 73.798 1.00 93.94 240 LYS A N 1
ATOM 1916 C CA . LYS A 1 240 ? -42.812 1.559 73.914 1.00 93.94 240 LYS A CA 1
ATOM 1917 C C . LYS A 1 240 ? -42.888 0.768 75.220 1.00 93.94 240 LYS A C 1
ATOM 1919 O O . LYS A 1 240 ? -43.921 0.795 75.882 1.00 93.94 240 LYS A O 1
ATOM 1924 N N . THR A 1 241 ? -41.803 0.105 75.624 1.00 95.38 241 THR A N 1
ATOM 1925 C CA . THR A 1 241 ? -41.778 -0.640 76.896 1.00 95.38 241 THR A CA 1
ATOM 1926 C C . THR A 1 241 ? -41.882 0.275 78.117 1.00 95.38 241 THR A C 1
ATOM 1928 O O . THR A 1 241 ? -42.540 -0.074 79.096 1.00 95.38 241 THR A O 1
ATOM 1931 N N . THR A 1 242 ? -41.266 1.461 78.074 1.00 95.00 242 THR A N 1
ATOM 1932 C CA . THR A 1 242 ? -41.387 2.443 79.165 1.00 95.00 242 THR A CA 1
ATOM 1933 C C . THR A 1 242 ? -42.784 3.052 79.234 1.00 95.00 242 THR A C 1
ATOM 1935 O O . THR A 1 242 ? -43.310 3.210 80.332 1.00 95.00 242 THR A O 1
ATOM 1938 N N . MET A 1 243 ? -43.409 3.313 78.083 1.00 95.19 243 MET A N 1
ATOM 1939 C CA . MET A 1 243 ? -44.788 3.792 77.985 1.00 95.19 243 MET A CA 1
ATOM 1940 C C . MET A 1 243 ? -45.770 2.791 78.602 1.00 95.19 243 MET A C 1
ATOM 1942 O O . MET A 1 243 ? -46.529 3.176 79.482 1.00 95.19 243 MET A O 1
ATOM 1946 N N . GLN A 1 244 ? -45.672 1.503 78.252 1.00 92.56 244 GLN A N 1
ATOM 1947 C CA . GLN A 1 244 ? -46.523 0.457 78.839 1.00 92.56 244 GLN A CA 1
ATOM 1948 C C . GLN A 1 244 ? -46.389 0.374 80.367 1.00 92.56 244 GLN A C 1
ATOM 1950 O O . GLN A 1 244 ? -47.385 0.289 81.074 1.00 92.56 244 GLN A O 1
ATOM 1955 N N . ARG A 1 245 ? -45.167 0.476 80.907 1.00 92.75 245 ARG A N 1
ATOM 1956 C CA . ARG A 1 245 ? -44.961 0.509 82.369 1.00 92.75 245 ARG A CA 1
ATOM 1957 C C . ARG A 1 245 ? -45.560 1.744 83.040 1.00 92.75 245 ARG A C 1
ATOM 1959 O O . ARG A 1 245 ? -45.930 1.680 84.210 1.00 92.75 245 ARG A O 1
ATOM 1966 N N . LEU A 1 246 ? -45.562 2.890 82.360 1.00 91.62 246 LEU A N 1
ATOM 1967 C CA . LEU A 1 246 ? -46.195 4.103 82.878 1.00 91.62 246 LEU A CA 1
ATOM 1968 C C . LEU A 1 246 ? -47.719 3.975 82.853 1.00 91.62 246 LEU A C 1
ATOM 1970 O O . LEU A 1 246 ? -48.354 4.364 83.826 1.00 91.62 246 LEU A O 1
ATOM 1974 N N . GLU A 1 247 ? -48.283 3.395 81.792 1.00 91.31 247 GLU A N 1
ATOM 1975 C CA . GLU A 1 247 ? -49.716 3.091 81.681 1.00 91.31 247 GLU A CA 1
ATOM 1976 C C . GLU A 1 247 ? -50.180 2.140 82.795 1.00 91.31 247 GLU A C 1
ATOM 1978 O O . GLU A 1 247 ? -51.172 2.429 83.458 1.00 91.31 247 GLU A O 1
ATOM 1983 N N . GLU A 1 248 ? -49.427 1.068 83.073 1.00 93.00 248 GLU A N 1
ATOM 1984 C CA . GLU A 1 248 ? -49.706 0.153 84.194 1.00 93.00 248 GLU A CA 1
ATOM 1985 C C . GLU A 1 248 ? -49.743 0.902 85.535 1.00 93.00 248 GLU A C 1
ATOM 1987 O O . GLU A 1 248 ? -50.714 0.798 86.280 1.00 93.00 248 GLU A O 1
ATOM 1992 N N . LYS A 1 249 ? -48.735 1.741 85.814 1.00 94.19 249 LYS A N 1
ATOM 1993 C CA . LYS A 1 249 ? -48.697 2.544 87.048 1.00 94.19 249 LYS A CA 1
ATOM 1994 C C . LYS A 1 249 ? -49.834 3.557 87.154 1.00 94.19 249 LYS A C 1
ATOM 1996 O O . LYS A 1 249 ? -50.294 3.825 88.259 1.00 94.19 249 LYS A O 1
ATOM 2001 N N . LEU A 1 250 ? -50.242 4.167 86.041 1.00 88.44 250 LEU A N 1
ATOM 2002 C CA . LEU A 1 250 ? -51.385 5.082 86.025 1.00 88.44 250 LEU A CA 1
ATOM 2003 C C . LEU A 1 250 ? -52.680 4.331 86.341 1.00 88.44 250 LEU A C 1
ATOM 2005 O O . LEU A 1 250 ? -53.452 4.806 87.167 1.00 88.44 250 LEU A O 1
ATOM 2009 N N . SER A 1 251 ? -52.869 3.141 85.765 1.00 90.75 251 SER A N 1
ATOM 2010 C CA . SER A 1 251 ? -54.017 2.283 86.073 1.00 90.75 251 SER A CA 1
ATOM 2011 C C . SER A 1 251 ? -54.049 1.862 87.546 1.00 90.75 251 SER A C 1
ATOM 2013 O O . SER A 1 251 ? -55.123 1.852 88.146 1.00 90.75 251 SER A O 1
ATOM 2015 N N . ASP A 1 252 ? -52.898 1.524 88.137 1.00 90.56 252 ASP A N 1
ATOM 2016 C CA . ASP A 1 252 ? -52.802 1.186 89.563 1.00 90.56 252 ASP A CA 1
ATOM 2017 C C . ASP A 1 252 ? -53.196 2.383 90.447 1.00 90.56 252 ASP A C 1
ATOM 2019 O O . ASP A 1 252 ? -53.992 2.239 91.375 1.00 90.56 252 ASP A O 1
ATOM 2023 N N . LEU A 1 253 ? -52.694 3.583 90.128 1.00 89.94 253 LEU A N 1
ATOM 2024 C CA . LEU A 1 253 ? -53.028 4.817 90.850 1.00 89.94 253 LEU A CA 1
ATOM 2025 C C . LEU A 1 253 ? -54.510 5.194 90.720 1.00 89.94 253 LEU A C 1
ATOM 2027 O O . LEU A 1 253 ? -55.122 5.613 91.701 1.00 89.94 253 LEU A O 1
ATOM 2031 N N . GLU A 1 254 ? -55.104 5.039 89.536 1.00 88.94 254 GLU A N 1
ATOM 2032 C CA . GLU A 1 254 ? -56.541 5.264 89.329 1.00 88.94 254 GLU A CA 1
ATOM 2033 C C . GLU A 1 254 ? -57.390 4.279 90.143 1.00 88.94 254 GLU A C 1
ATOM 2035 O O . GLU A 1 254 ? -58.413 4.666 90.712 1.00 88.94 254 GLU A O 1
ATOM 2040 N N . ALA A 1 255 ? -56.960 3.018 90.253 1.00 88.19 255 ALA A N 1
ATOM 2041 C CA . ALA A 1 255 ? -57.628 2.031 91.096 1.00 88.19 255 ALA A CA 1
ATOM 2042 C C . ALA A 1 255 ? -57.522 2.386 92.591 1.00 88.19 255 ALA A C 1
ATOM 2044 O O . ALA A 1 255 ? -58.511 2.273 93.321 1.00 88.19 255 ALA A O 1
ATOM 2045 N N . GLU A 1 256 ? -56.356 2.854 93.051 1.00 85.12 256 GLU A N 1
ATOM 2046 C CA . GLU A 1 256 ? -56.176 3.355 94.419 1.00 85.12 256 GLU A CA 1
ATOM 2047 C C . GLU A 1 256 ? -57.077 4.570 94.714 1.00 85.12 256 GLU A C 1
ATOM 2049 O O . GLU A 1 256 ? -57.740 4.592 95.757 1.00 85.12 256 GLU A O 1
ATOM 2054 N N . ASP A 1 257 ? -57.175 5.542 93.798 1.00 83.25 257 ASP A N 1
ATOM 2055 C CA . ASP A 1 257 ? -58.053 6.717 93.952 1.00 83.25 257 ASP A CA 1
ATOM 2056 C C . ASP A 1 257 ? -59.536 6.320 94.045 1.00 83.25 257 ASP A C 1
ATOM 2058 O O . ASP A 1 257 ? -60.257 6.783 94.935 1.00 83.25 257 ASP A O 1
ATOM 2062 N N . GLN A 1 258 ? -59.989 5.385 93.203 1.00 84.31 258 GLN A N 1
ATOM 2063 C CA . GLN A 1 258 ? -61.358 4.857 93.264 1.00 84.31 258 GLN A CA 1
ATOM 2064 C C . GLN A 1 258 ? -61.659 4.179 94.608 1.00 84.31 258 GLN A C 1
ATOM 2066 O O . GLN A 1 258 ? -62.744 4.366 95.172 1.00 84.31 258 GLN A O 1
ATOM 2071 N N . VAL A 1 259 ? -60.708 3.416 95.159 1.00 83.88 259 VAL A N 1
ATOM 2072 C CA . VAL A 1 259 ? -60.854 2.789 96.484 1.00 83.88 259 VAL A CA 1
ATOM 2073 C C . VAL A 1 259 ? -60.948 3.849 97.580 1.00 83.88 259 VAL A C 1
ATOM 2075 O O . VAL A 1 259 ? -61.835 3.753 98.433 1.00 83.88 259 VAL A O 1
ATOM 2078 N N . LEU A 1 260 ? -60.094 4.877 97.544 1.00 80.88 260 LEU A N 1
ATOM 2079 C CA . LEU A 1 260 ? -60.121 5.986 98.503 1.00 80.88 260 LEU A CA 1
ATOM 2080 C C . LEU A 1 260 ? -61.451 6.751 98.450 1.00 80.88 260 LEU A C 1
ATOM 2082 O O . LEU A 1 260 ? -62.036 7.030 99.502 1.00 80.88 260 LEU A O 1
ATOM 2086 N N . GLN A 1 261 ? -61.986 7.019 97.255 1.00 76.06 261 GLN A N 1
ATOM 2087 C CA . GLN A 1 261 ? -63.319 7.612 97.091 1.00 76.06 261 GLN A CA 1
ATOM 2088 C C . GLN A 1 261 ? -64.421 6.726 97.690 1.00 76.06 261 GLN A C 1
ATOM 2090 O O . GLN A 1 261 ? -65.278 7.214 98.434 1.00 76.06 261 GLN A O 1
ATOM 2095 N N . HIS A 1 262 ? -64.392 5.414 97.435 1.00 75.81 262 HIS A N 1
ATOM 2096 C CA . HIS A 1 262 ? -65.345 4.472 98.030 1.00 75.81 262 HIS A CA 1
ATOM 2097 C C . HIS A 1 262 ? -65.240 4.414 99.567 1.00 75.81 262 HIS A C 1
ATOM 2099 O O . HIS A 1 262 ? -66.262 4.322 100.253 1.00 75.81 262 HIS A O 1
ATOM 2105 N N . GLN A 1 263 ? -64.034 4.530 100.129 1.00 75.69 263 GLN A N 1
ATOM 2106 C CA . GLN A 1 263 ? -63.799 4.589 101.578 1.00 75.69 263 GLN A CA 1
ATOM 2107 C C . GLN A 1 263 ? -64.308 5.902 102.206 1.00 75.69 263 GLN A C 1
ATOM 2109 O O . GLN A 1 263 ? -64.865 5.895 103.311 1.00 75.69 263 GLN A O 1
ATOM 2114 N N . ALA A 1 264 ? -64.188 7.025 101.493 1.00 67.00 264 ALA A N 1
ATOM 2115 C CA . ALA A 1 264 ? -64.729 8.327 101.894 1.00 67.00 264 ALA A CA 1
ATOM 2116 C C . ALA A 1 264 ? -66.275 8.354 101.892 1.00 67.00 264 ALA A C 1
ATOM 2118 O O . ALA A 1 264 ? -66.907 8.980 102.750 1.00 67.00 264 ALA A O 1
ATOM 2119 N N . LEU A 1 265 ? -66.903 7.612 100.973 1.00 56.06 265 LEU A N 1
ATOM 2120 C CA . LEU A 1 265 ? -68.361 7.462 100.890 1.00 56.06 265 LEU A CA 1
ATOM 2121 C C . LEU A 1 265 ? -68.946 6.598 102.020 1.00 56.06 265 LEU A C 1
ATOM 2123 O O . LEU A 1 265 ? -70.063 6.849 102.463 1.00 56.06 265 LEU A O 1
ATOM 2127 N N . PHE A 1 266 ? -68.197 5.619 102.535 1.00 56.38 266 PHE A N 1
ATOM 2128 C CA . PHE A 1 266 ? -68.613 4.831 103.706 1.00 56.38 266 PHE A CA 1
ATOM 2129 C C . PHE A 1 266 ? -68.373 5.541 105.047 1.00 56.38 266 PHE A C 1
ATOM 2131 O O . PHE A 1 266 ? -68.970 5.162 106.055 1.00 56.38 266 PHE A O 1
ATOM 2138 N N . SER A 1 267 ? -67.532 6.579 105.075 1.00 51.12 267 SER A N 1
ATOM 2139 C CA . SER A 1 267 ? -67.227 7.359 106.284 1.00 51.12 267 SER A CA 1
ATOM 2140 C C . SER A 1 267 ? -68.046 8.649 106.424 1.00 51.12 267 SER A C 1
ATOM 2142 O O . SER A 1 267 ? -68.021 9.264 107.490 1.00 51.12 267 SER A O 1
ATOM 2144 N N . SER A 1 268 ? -68.838 9.037 105.416 1.00 41.72 268 SER A N 1
ATOM 2145 C CA . SER A 1 268 ? -69.678 10.241 105.460 1.00 41.72 268 SER A CA 1
ATOM 2146 C C . SER A 1 268 ? -71.169 9.942 105.248 1.00 41.72 268 SER A C 1
ATOM 2148 O O . SER A 1 268 ? -71.629 9.525 104.190 1.00 41.72 268 SER A O 1
ATOM 2150 N N . SER A 1 269 ? -71.963 10.214 106.287 1.00 35.56 269 SER A N 1
ATOM 2151 C CA . SER A 1 269 ? -73.404 10.422 106.155 1.00 35.56 269 SER A CA 1
ATOM 2152 C C . SER A 1 269 ? -73.664 11.853 105.666 1.00 35.56 269 SER A C 1
ATOM 2154 O O . SER A 1 269 ? -73.308 12.814 106.343 1.00 35.56 269 SER A O 1
ATOM 2156 N N . SER A 1 270 ? -74.384 11.953 104.543 1.00 36.34 270 SER A N 1
ATOM 2157 C CA . SER A 1 270 ? -75.186 13.092 104.055 1.00 36.34 270 SER A CA 1
ATOM 2158 C C . SER A 1 270 ? -74.614 14.049 102.983 1.00 36.34 270 SER A C 1
ATOM 2160 O O . SER A 1 270 ? -73.692 14.821 103.213 1.00 36.34 270 SER A O 1
ATOM 2162 N N . ARG A 1 271 ? -75.403 14.095 101.891 1.00 37.03 271 ARG A N 1
ATOM 2163 C CA . ARG A 1 271 ? -75.650 15.125 100.853 1.00 37.03 271 ARG A CA 1
ATOM 2164 C C . ARG A 1 271 ? -74.771 15.195 99.597 1.00 37.03 271 ARG A C 1
ATOM 2166 O O . ARG A 1 271 ? -73.605 15.550 99.611 1.00 37.03 271 ARG A O 1
ATOM 2173 N N . LYS A 1 272 ? -75.484 14.974 98.483 1.00 44.38 272 LYS A N 1
ATOM 2174 C CA . LYS A 1 272 ? -75.151 15.259 97.082 1.00 44.38 272 LYS A CA 1
ATOM 2175 C C . LYS A 1 272 ? -74.812 16.737 96.856 1.00 44.38 272 LYS A C 1
ATOM 2177 O O . LYS A 1 272 ? -75.571 17.585 97.317 1.00 44.38 272 LYS A O 1
ATOM 2182 N N . MET A 1 273 ? -73.857 17.000 95.964 1.00 31.69 273 MET A N 1
ATOM 2183 C CA . MET A 1 273 ? -74.084 17.806 94.760 1.00 31.69 273 MET A CA 1
ATOM 2184 C C . MET A 1 273 ? -73.123 17.385 93.643 1.00 31.69 273 MET A C 1
ATOM 2186 O O . MET A 1 273 ? -71.981 17.018 93.881 1.00 31.69 273 MET A O 1
ATOM 2190 N N . SER A 1 274 ? -73.690 17.364 92.442 1.00 49.50 274 SER A N 1
ATOM 2191 C CA . SER A 1 274 ? -73.092 17.029 91.156 1.00 49.50 274 SER A CA 1
ATOM 2192 C C . SER A 1 274 ? -72.162 18.142 90.692 1.00 49.50 274 SER A C 1
ATOM 2194 O O . SER A 1 274 ? -72.602 19.286 90.664 1.00 49.50 274 SER A O 1
ATOM 2196 N N . GLU A 1 275 ? -70.977 17.793 90.200 1.00 33.84 275 GLU A N 1
ATOM 2197 C CA . GLU A 1 275 ? -70.260 18.593 89.208 1.00 33.84 275 GLU A CA 1
ATOM 2198 C C . GLU A 1 275 ? -69.452 17.661 88.300 1.00 33.84 275 GLU A C 1
ATOM 2200 O O . GLU A 1 275 ? -68.593 16.900 88.739 1.00 33.84 275 GLU A O 1
ATOM 2205 N N . HIS A 1 276 ? -69.824 17.679 87.021 1.00 44.03 276 HIS A N 1
ATOM 2206 C CA . HIS A 1 276 ? -69.106 17.050 85.926 1.00 44.03 276 HIS A CA 1
ATOM 2207 C C . HIS A 1 276 ? -67.732 17.712 85.778 1.00 44.03 276 HIS A C 1
ATOM 2209 O O . HIS A 1 276 ? -67.666 18.900 85.471 1.00 44.03 276 HIS A O 1
ATOM 2215 N N . LEU A 1 277 ? -66.655 16.934 85.891 1.00 34.22 277 LEU A N 1
ATOM 2216 C CA . LEU A 1 277 ? -65.398 17.233 85.210 1.00 34.22 277 LEU A CA 1
ATOM 2217 C C . LEU A 1 277 ? -65.037 16.033 84.335 1.00 34.22 277 LEU A C 1
ATOM 2219 O O . LEU A 1 277 ? -64.590 14.994 84.814 1.00 34.22 277 LEU A O 1
ATOM 2223 N N . GLU A 1 278 ? -65.291 16.182 83.037 1.00 42.00 278 GLU A N 1
ATOM 2224 C CA . GLU A 1 278 ? -64.801 15.278 82.003 1.00 42.00 278 GLU A CA 1
ATOM 2225 C C . GLU A 1 278 ? -63.273 15.348 81.964 1.00 42.00 278 GLU A C 1
ATOM 2227 O O . GLU A 1 278 ? -62.681 16.372 81.611 1.00 42.00 278 GLU A O 1
ATOM 2232 N N . ILE A 1 279 ? -62.628 14.241 82.329 1.00 38.53 279 ILE A N 1
ATOM 2233 C CA . ILE A 1 279 ? -61.195 14.051 82.134 1.00 38.53 279 ILE A CA 1
ATOM 2234 C C . ILE A 1 279 ? -60.978 13.760 80.648 1.00 38.53 279 ILE A C 1
ATOM 2236 O O . ILE A 1 279 ? -61.085 12.638 80.157 1.00 38.53 279 ILE A O 1
ATOM 2240 N N . THR A 1 280 ? -60.691 14.831 79.922 1.00 42.34 280 THR A N 1
ATOM 2241 C CA . THR A 1 280 ? -60.210 14.846 78.541 1.00 42.34 280 THR A CA 1
ATOM 2242 C C . THR A 1 280 ? -58.753 14.369 78.500 1.00 42.34 280 THR A C 1
ATOM 2244 O O . THR A 1 280 ? -57.832 15.159 78.323 1.00 42.34 280 THR A O 1
ATOM 2247 N N . SER A 1 281 ? -58.498 13.074 78.710 1.00 43.78 281 SER A N 1
ATOM 2248 C CA . SER A 1 281 ? -57.138 12.513 78.558 1.00 43.78 281 SER A CA 1
ATOM 2249 C C . SER A 1 281 ? -57.060 11.239 77.714 1.00 43.78 281 SER A C 1
ATOM 2251 O O . SER A 1 281 ? -56.003 10.965 77.147 1.00 43.78 281 SER A O 1
ATOM 2253 N N . LEU A 1 282 ? -58.166 10.512 77.518 1.00 43.19 282 LEU A N 1
ATOM 2254 C CA . LEU A 1 282 ? -58.164 9.283 76.712 1.00 43.19 282 LEU A CA 1
ATOM 2255 C C . LEU A 1 282 ? -58.255 9.513 75.194 1.00 43.19 282 LEU A C 1
ATOM 2257 O O . LEU A 1 282 ? -57.777 8.684 74.424 1.00 43.19 282 LEU A O 1
ATOM 2261 N N . GLU A 1 283 ? -58.776 10.653 74.729 1.00 44.75 283 GLU A N 1
ATOM 2262 C CA . GLU A 1 283 ? -58.871 10.910 73.283 1.00 44.75 283 GLU A CA 1
ATOM 2263 C C . GLU A 1 283 ? -57.511 11.200 72.631 1.00 44.75 283 GLU A C 1
ATOM 2265 O O . GLU A 1 283 ? -57.344 10.960 71.437 1.00 44.75 283 GLU A O 1
ATOM 2270 N N . SER A 1 284 ? -56.511 11.659 73.392 1.00 52.09 284 SER A N 1
ATOM 2271 C CA . SER A 1 284 ? -55.213 12.055 72.831 1.00 52.09 284 SER A CA 1
ATOM 2272 C C . SER A 1 284 ? -54.292 10.871 72.528 1.00 52.09 284 SER A C 1
ATOM 2274 O O . SER A 1 284 ? -53.486 10.966 71.602 1.00 52.09 284 SER A O 1
ATOM 2276 N N . VAL A 1 285 ? -54.390 9.769 73.278 1.00 53.88 285 VAL A N 1
ATOM 2277 C CA . VAL A 1 285 ? -53.538 8.583 73.074 1.00 53.88 285 VAL A CA 1
ATOM 2278 C C . VAL A 1 285 ? -54.096 7.728 71.938 1.00 53.88 285 VAL A C 1
ATOM 2280 O O . VAL A 1 285 ? -53.360 7.396 71.010 1.00 53.88 285 VAL A O 1
ATOM 2283 N N . ASP A 1 286 ? -55.413 7.510 71.909 1.00 54.19 286 ASP A N 1
ATOM 2284 C CA . ASP A 1 286 ? -56.087 6.844 70.788 1.00 54.19 286 ASP A CA 1
ATOM 2285 C C . ASP A 1 286 ? -56.048 7.674 69.496 1.00 54.19 286 ASP A C 1
ATOM 2287 O O . ASP A 1 286 ? -56.044 7.118 68.395 1.00 54.19 286 ASP A O 1
ATOM 2291 N N . ALA A 1 287 ? -56.003 9.009 69.579 1.00 58.59 287 ALA A N 1
ATOM 2292 C CA . ALA A 1 287 ? -55.735 9.856 68.415 1.00 58.59 287 ALA A CA 1
ATOM 2293 C C . ALA A 1 287 ? -54.276 9.754 67.943 1.00 58.59 287 ALA A C 1
ATOM 2295 O O . ALA A 1 287 ? -54.044 9.785 66.736 1.00 58.59 287 ALA A O 1
ATOM 2296 N N . LEU A 1 288 ? -53.300 9.578 68.844 1.00 53.50 288 LEU A N 1
ATOM 2297 C CA . LEU A 1 288 ? -51.898 9.364 68.465 1.00 53.50 288 LEU A CA 1
ATOM 2298 C C . LEU A 1 288 ? -51.685 7.986 67.827 1.00 53.50 288 LEU A C 1
ATOM 2300 O O . LEU A 1 288 ? -51.042 7.898 66.782 1.00 53.50 288 LEU A O 1
ATOM 2304 N N . ILE A 1 289 ? -52.266 6.930 68.406 1.00 58.97 289 ILE A N 1
ATOM 2305 C CA . ILE A 1 289 ? -52.221 5.565 67.862 1.00 58.97 289 ILE A CA 1
ATOM 2306 C C . ILE A 1 289 ? -52.910 5.535 66.492 1.00 58.97 289 ILE A C 1
ATOM 2308 O O . ILE A 1 289 ? -52.307 5.077 65.520 1.00 58.97 289 ILE A O 1
ATOM 2312 N N . ARG A 1 290 ? -54.095 6.153 66.352 1.00 57.22 290 ARG A N 1
ATOM 2313 C CA . ARG A 1 290 ? -54.762 6.293 65.045 1.00 57.22 290 ARG A CA 1
ATOM 2314 C C . ARG A 1 290 ? -53.992 7.169 64.062 1.00 57.22 290 ARG A C 1
ATOM 2316 O O . ARG A 1 290 ? -54.021 6.863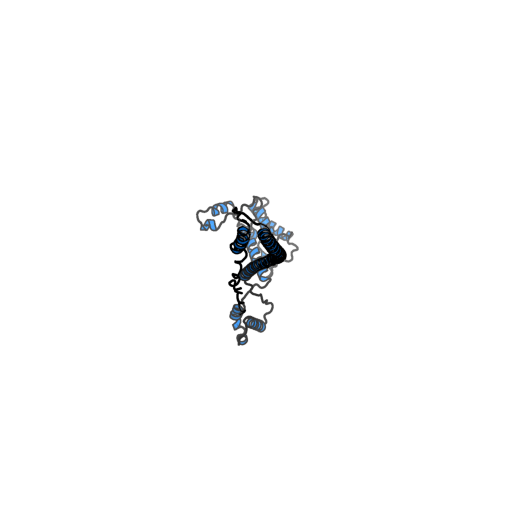 62.882 1.00 57.22 290 ARG A O 1
ATOM 2323 N N . CYS A 1 291 ? -53.283 8.213 64.491 1.00 53.62 291 CYS A N 1
ATOM 2324 C CA . CYS A 1 291 ? -52.463 9.045 63.598 1.00 53.62 291 CYS A CA 1
ATOM 2325 C C . CYS A 1 291 ? -51.234 8.286 63.061 1.00 53.62 291 CYS A C 1
ATOM 2327 O O . CYS A 1 291 ? -50.838 8.482 61.910 1.00 53.62 291 CYS A O 1
ATOM 2329 N N . VAL A 1 292 ? -50.668 7.377 63.864 1.00 53.47 292 VAL A N 1
ATOM 2330 C CA . VAL A 1 292 ? -49.581 6.471 63.455 1.00 53.47 292 VAL A CA 1
ATOM 2331 C C . VAL A 1 292 ? -50.102 5.347 62.548 1.00 53.47 292 VAL A C 1
ATOM 2333 O O . VAL A 1 292 ? -49.433 4.995 61.578 1.00 53.47 292 VAL A O 1
ATOM 2336 N N . GLU A 1 293 ? -51.311 4.832 62.789 1.00 52.22 293 GLU A N 1
ATOM 2337 C CA . GLU A 1 293 ? -51.957 3.822 61.932 1.00 52.22 293 GLU A CA 1
ATOM 2338 C C . GLU A 1 293 ? -52.535 4.403 60.623 1.00 52.22 293 GLU A C 1
ATOM 2340 O O . GLU A 1 293 ? -52.522 3.732 59.590 1.00 52.22 293 GLU A O 1
ATOM 2345 N N . GLN A 1 294 ? -53.002 5.659 60.628 1.00 45.75 294 GLN A N 1
ATOM 2346 C CA . GLN A 1 294 ? -53.599 6.361 59.476 1.00 45.75 294 GLN A CA 1
ATOM 2347 C C . GLN A 1 294 ? -52.591 7.141 58.623 1.00 45.75 294 GLN A C 1
ATOM 2349 O O . GLN A 1 294 ? -52.986 7.701 57.603 1.00 45.75 294 GLN A O 1
ATOM 2354 N N . ASN A 1 295 ? -51.301 7.153 58.976 1.00 41.25 295 ASN A N 1
ATOM 2355 C CA . ASN A 1 295 ? -50.221 7.568 58.077 1.00 41.25 295 ASN A CA 1
ATOM 2356 C C . ASN A 1 295 ? -49.486 6.328 57.538 1.00 41.25 295 ASN A C 1
ATOM 2358 O O . ASN A 1 295 ? -48.492 5.888 58.119 1.00 41.25 295 ASN A O 1
ATOM 2362 N N . PRO A 1 296 ? -49.876 5.774 56.371 1.00 42.72 296 PRO A N 1
ATOM 2363 C CA . PRO A 1 296 ? -49.269 4.566 55.813 1.00 42.72 296 PRO A CA 1
ATOM 2364 C C . PRO A 1 296 ? -47.888 4.817 55.189 1.00 42.72 296 PRO A C 1
ATOM 2366 O O . PRO A 1 296 ? -47.354 3.936 54.509 1.00 42.72 296 PRO A O 1
ATOM 2369 N N . GLY A 1 297 ? -47.287 5.993 55.409 1.00 36.84 297 GLY A N 1
ATOM 2370 C CA . GLY A 1 297 ? -46.017 6.406 54.806 1.00 36.84 297 GLY A CA 1
ATOM 2371 C C . GLY A 1 297 ? -44.828 5.509 55.161 1.00 36.84 297 GLY A C 1
ATOM 2372 O O . GLY A 1 297 ? -43.799 5.576 54.491 1.00 36.84 297 GLY A O 1
ATOM 2373 N N . PHE A 1 298 ? -44.976 4.637 56.166 1.00 38.50 298 PHE A N 1
ATOM 2374 C CA . PHE A 1 298 ? -43.945 3.680 56.566 1.00 38.50 298 PHE A CA 1
ATOM 2375 C C . PHE A 1 298 ? -44.314 2.199 56.356 1.00 38.50 298 PHE A C 1
ATOM 2377 O O . PHE A 1 298 ? -43.444 1.343 56.479 1.00 38.50 298 PHE A O 1
ATOM 2384 N N . SER A 1 299 ? -45.558 1.877 55.968 1.00 38.59 299 SER A N 1
ATOM 2385 C CA . SER A 1 299 ? -46.012 0.481 55.788 1.00 38.59 299 SER A CA 1
ATOM 2386 C C . SER A 1 299 ? -46.369 0.110 54.336 1.00 38.59 299 SER A C 1
ATOM 2388 O O . SER A 1 299 ? -46.411 -1.070 53.989 1.00 38.59 299 SER A O 1
ATOM 2390 N N . GLN A 1 300 ? -46.489 1.074 53.411 1.00 33.84 300 GLN A N 1
ATOM 2391 C CA . GLN A 1 300 ? -46.624 0.789 51.967 1.00 33.84 300 GLN A CA 1
ATOM 2392 C C . GLN A 1 300 ? -45.286 0.588 51.227 1.00 33.84 300 GLN A C 1
ATOM 2394 O O . GLN A 1 300 ? -45.087 1.043 50.102 1.00 33.84 300 GLN A O 1
ATOM 2399 N N . ARG A 1 301 ? -44.355 -0.159 51.825 1.00 34.19 301 ARG A N 1
ATOM 2400 C CA . ARG A 1 301 ? -43.293 -0.832 51.055 1.00 34.19 301 ARG A CA 1
ATOM 2401 C C . ARG A 1 301 ? -43.259 -2.339 51.303 1.00 34.19 301 ARG A C 1
ATOM 2403 O O . ARG A 1 301 ? -42.213 -2.968 51.210 1.00 34.19 301 ARG A O 1
ATOM 2410 N N . LYS A 1 302 ? -44.425 -2.957 51.524 1.00 36.75 302 LYS A N 1
ATOM 2411 C CA . LYS A 1 302 ? -44.603 -4.362 51.142 1.00 36.75 302 LYS A CA 1
ATOM 2412 C C . LYS A 1 302 ? -44.848 -4.441 49.632 1.00 36.75 302 LYS A C 1
ATOM 2414 O O . LYS A 1 302 ? -45.817 -3.904 49.114 1.00 36.75 302 LYS A O 1
ATOM 2419 N N . THR A 1 303 ? -43.897 -5.104 48.974 1.00 38.62 303 THR A N 1
ATOM 2420 C CA . THR A 1 303 ? -44.015 -5.804 47.685 1.00 38.62 303 THR A CA 1
ATOM 2421 C C . THR A 1 303 ? -44.340 -4.969 46.440 1.00 38.62 303 THR A C 1
ATOM 2423 O O . THR A 1 303 ? -45.374 -5.145 45.813 1.00 38.62 303 THR A O 1
ATOM 2426 N N . SER A 1 304 ? -43.377 -4.160 45.991 1.00 30.02 304 SER A N 1
ATOM 2427 C CA . SER A 1 304 ? -43.155 -3.930 44.548 1.00 30.02 304 SER A CA 1
ATOM 2428 C C . SER A 1 304 ? -41.720 -4.296 44.138 1.00 30.02 304 SER A C 1
ATOM 2430 O O . SER A 1 304 ? -41.162 -3.750 43.192 1.00 30.02 304 SER A O 1
ATOM 2432 N N . TRP A 1 305 ? -41.109 -5.237 44.863 1.00 33.91 305 TRP A N 1
ATOM 2433 C CA . TRP A 1 305 ? -39.841 -5.868 44.475 1.00 33.91 305 TRP A CA 1
ATOM 2434 C C . TRP A 1 305 ? -40.052 -7.195 43.729 1.00 33.91 305 TRP A C 1
ATOM 2436 O O . TRP A 1 305 ? -39.105 -7.933 43.500 1.00 33.91 305 TRP A O 1
ATOM 2446 N N . SER A 1 306 ? -41.286 -7.493 43.310 1.00 39.69 306 SER A N 1
ATOM 2447 C CA . SER A 1 306 ? -41.622 -8.652 42.478 1.00 39.69 306 SER A CA 1
ATOM 2448 C C . SER A 1 306 ? -42.071 -8.236 41.077 1.00 39.69 306 SER A C 1
ATOM 2450 O O . SER A 1 306 ? -43.093 -8.718 40.609 1.00 39.69 306 SER A O 1
ATOM 2452 N N . LEU A 1 307 ? -41.378 -7.305 40.413 1.00 38.44 307 LEU A N 1
ATOM 2453 C CA . LEU A 1 307 ? -41.493 -7.173 38.951 1.00 38.44 307 LEU A CA 1
ATOM 2454 C C . LEU A 1 307 ? -40.332 -6.416 38.291 1.00 38.44 307 LEU A C 1
ATOM 2456 O O . LEU A 1 307 ? -40.503 -5.784 37.256 1.00 38.44 307 LEU A O 1
ATOM 2460 N N . TYR A 1 308 ? -39.127 -6.540 38.841 1.00 36.00 308 TYR A N 1
ATOM 2461 C CA . TYR A 1 308 ? -37.931 -6.446 38.011 1.00 36.00 308 TYR A CA 1
ATOM 2462 C C . TYR A 1 308 ? -37.392 -7.860 37.882 1.00 36.00 308 TYR A C 1
ATOM 2464 O O . TYR A 1 308 ? -36.495 -8.285 38.605 1.00 36.00 308 TYR A O 1
ATOM 2472 N N . HIS A 1 309 ? -38.015 -8.615 36.973 1.00 35.31 309 HIS A N 1
ATOM 2473 C CA . HIS A 1 309 ? -37.310 -9.695 36.309 1.00 35.31 309 HIS A CA 1
ATOM 2474 C C . HIS A 1 309 ? -36.002 -9.092 35.802 1.00 35.31 309 HIS A C 1
ATOM 2476 O O . HIS A 1 309 ? -36.005 -8.218 34.933 1.00 35.31 309 HIS A O 1
ATOM 2482 N N . LEU A 1 310 ? -34.890 -9.537 36.381 1.00 38.34 310 LEU A N 1
ATOM 2483 C CA . LEU A 1 310 ? -33.592 -9.457 35.741 1.00 38.34 310 LEU A CA 1
ATOM 2484 C C . LEU A 1 310 ? -33.725 -10.293 34.458 1.00 38.34 310 LEU A C 1
ATOM 2486 O O . LEU A 1 310 ? -33.484 -11.499 34.452 1.00 38.34 310 LEU A O 1
ATOM 2490 N N . GLN A 1 311 ? -34.215 -9.675 33.383 1.00 34.12 311 GLN A N 1
ATOM 2491 C CA . GLN A 1 311 ? -34.110 -10.224 32.042 1.00 34.12 311 GLN A CA 1
ATOM 2492 C C . GLN A 1 311 ? -32.628 -10.113 31.681 1.00 34.12 311 GLN A C 1
ATOM 2494 O O . GLN A 1 311 ? -32.180 -9.138 31.083 1.00 34.12 311 GLN A O 1
ATOM 2499 N N . MET A 1 312 ? -31.851 -11.090 32.140 1.00 35.34 312 MET A N 1
ATOM 2500 C CA . MET A 1 312 ? -30.511 -11.345 31.635 1.00 35.34 312 MET A CA 1
ATOM 2501 C C . MET A 1 312 ? -30.650 -11.572 30.123 1.00 35.34 312 MET A C 1
ATOM 2503 O O . MET A 1 312 ? -31.421 -12.455 29.729 1.00 35.34 312 MET A O 1
ATOM 2507 N N . PRO A 1 313 ? -29.971 -10.807 29.251 1.00 35.69 313 PRO A N 1
ATOM 2508 C CA . PRO A 1 313 ? -29.874 -11.207 27.861 1.00 35.69 313 PRO A CA 1
ATOM 2509 C C . PRO A 1 313 ? -29.081 -12.519 27.823 1.00 35.69 313 PRO A C 1
ATOM 2511 O O . PRO A 1 313 ? -27.951 -12.589 28.307 1.00 35.69 313 PRO A O 1
ATOM 2514 N N . PHE A 1 314 ? -29.719 -13.573 27.312 1.00 34.19 314 PHE A N 1
ATOM 2515 C CA . PHE A 1 314 ? -29.066 -14.844 27.010 1.00 34.19 314 PHE A CA 1
ATOM 2516 C C . PHE A 1 314 ? -27.831 -14.612 26.118 1.00 34.19 314 PHE A C 1
ATOM 2518 O O . PHE A 1 314 ? -27.838 -13.694 25.292 1.00 34.19 314 PHE A O 1
ATOM 2525 N N . PRO A 1 315 ? -26.782 -15.435 26.272 1.00 47.16 315 PRO A N 1
ATOM 2526 C CA . PRO A 1 315 ? -25.561 -15.323 25.492 1.00 47.16 315 PRO A CA 1
ATOM 2527 C C . PRO A 1 315 ? -25.832 -15.696 24.032 1.00 47.16 315 PRO A C 1
ATOM 2529 O O . PRO A 1 315 ? -26.427 -16.733 23.745 1.00 47.16 315 PRO A O 1
ATOM 2532 N N . LEU A 1 316 ? -25.379 -14.839 23.118 1.00 35.78 316 LEU A N 1
ATOM 2533 C CA . LEU A 1 316 ? -25.218 -15.185 21.711 1.00 35.78 316 LEU A CA 1
ATOM 2534 C C . LEU A 1 316 ? -24.207 -16.332 21.614 1.00 35.78 316 LEU A C 1
ATOM 2536 O O . LEU A 1 316 ? -23.053 -16.190 22.023 1.00 35.78 316 LEU A O 1
ATOM 2540 N N . GLU A 1 317 ? -24.678 -17.467 21.102 1.00 36.81 317 GLU A N 1
ATOM 2541 C CA . GLU A 1 317 ? -23.842 -18.568 20.647 1.00 36.81 317 GLU A CA 1
ATOM 2542 C C . GLU A 1 317 ? -22.855 -18.059 19.597 1.00 36.81 317 GLU A C 1
ATOM 2544 O O . GLU A 1 317 ? -23.216 -17.386 18.631 1.00 36.81 317 GLU A O 1
ATOM 2549 N N . ILE A 1 318 ? -21.593 -18.402 19.824 1.00 38.88 318 ILE A N 1
ATOM 2550 C CA . ILE A 1 318 ? -20.540 -18.374 18.824 1.00 38.88 318 ILE A CA 1
ATOM 2551 C C . ILE A 1 318 ? -20.784 -19.584 17.915 1.00 38.88 318 ILE A C 1
ATOM 2553 O O . ILE A 1 318 ? -20.613 -20.721 18.359 1.00 38.88 318 ILE A O 1
ATOM 2557 N N . VAL A 1 319 ? -21.164 -19.322 16.664 1.00 43.12 319 VAL A N 1
ATOM 2558 C CA . VAL A 1 319 ? -20.942 -20.195 15.501 1.00 43.12 319 VAL A CA 1
ATOM 2559 C C . VAL A 1 319 ? -20.395 -19.326 14.382 1.00 43.12 319 VAL A C 1
ATOM 2561 O O . VAL A 1 319 ? -20.991 -18.256 14.131 1.00 43.12 319 VAL A O 1
#

Foldseek 3Di:
DDPDDLVRLLVVLLCCVPVVVDPDNDALQNSQVVCCVVCVPPPQKDDDPPDNRWIWGQDPVGIDIDDSHVVSVVQPPDDDLVNLVVQLPDPDPVSVVVRDRDPPDPPDDPPDCDPVNVVVVVVVVVVVCVVACVDDDDLVRQCVVQCVVPVVLPPDPDDSVSSNVVSCVSVVHDDDDDDPPDPVVVVVVVVVVVVVVVVVVVVVVVVVVVVVVVVVVVVVVVVVVVVVVVVVVVVVVVVVVVVVVVVVVVVVVVVVVVVVVVVVVVVDDDDDDDDDDDPPDVVVVVVVVVVVVVPCVPVPPPDPVPPPPPPDPDDDDDD

Radius of gyration: 56.05 Å; chains: 1; bounding box: 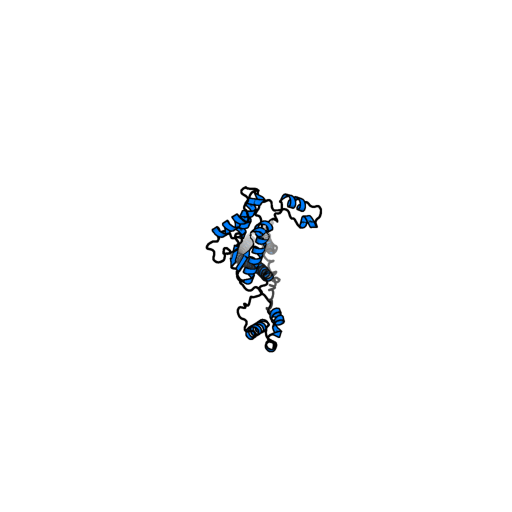116×71×145 Å

InterPro domains:
  IPR001609 Myosin head, motor domain-like [PF00063] (21-108)
  IPR001609 Myosin head, motor domain-like [PS51456] (1-120)
  IPR001609 Myosin head, motor domain-like [SM00242] (1-179)
  IPR027417 P-loop containing nucleoside triphosphate hydrolase [SSF52540] (3-175)

pLDDT: mean 74.5, std 19.29, range [30.02, 97.69]